Protein AF-A0A438MZC0-F1 (afdb_monomer)

Organism: Exophiala mesophila (NCBI:txid212818)

pLDDT: mean 73.94, std 21.03, range [29.34, 96.81]

Radius of gyration: 31.06 Å; Cα contacts (8 Å, |Δi|>4): 495; chains: 1; bounding box: 77×83×99 Å

Nearest PDB structures (foldseek):
  6w8u-assembly1_A  TM=5.547E-01  e=3.352E-02  Pyrobaculum arsenaticum
  6p1g-assembly2_B  TM=3.303E-01  e=1.009E-01  Methylosinus trichosporium OB3b

Foldseek 3Di:
DDDDDDDPDPPPPPPPPQWAKDWPPPPFWFDADSVQLLVLAFQNPGQGGQAAADEQPFHKTKMFGAAFWWKWKFKDWDPDARPDSPPVPPQDRDPVSTDDTFDGRHGAHHGTMAMETTHDDDDDQQTKMKMWMAIPSSGIIIGIHGYHHDHQVQVPDPPDNDGPCCVRPVPHDYDPHLVLPWPWADDAQAIDTGGDDDPVRRVVSNVVSVVVVPPDDPPPPPPPPPPPPPQADWDWDEDQQDIDIDHDDDPVRVVVSNVVNNVVNVPPPDDDDDDDDDDPDPDDDPPPPDPPDDDDPDPDDDDDDDDDDDDPDDDDDD

Secondary structure (DSSP, 8-state):
---------------------EEEESS-B----HHHHHTT-GGGGPPPPPPEEEESSS-EEEEEE-TT-EEEEEEEEES--TT--TT-TTT--SGGG--EEEEEEEEPSSSEEEEEE-------TT-EEEEEEEETTS-EEEEEEEEE-S--TT-BPTTSSSBHHHHHHTTSEE--------EEEEETTEEEEES---HHHHHHHHHHHHHGGGSS--------------TT--EEEEETTEEEEESS--HHHHHHHHHHHHHHHHS----------------------------------------------S----

Structure (mmCIF, N/CA/C/O backbone):
data_AF-A0A438MZC0-F1
#
_entry.id   AF-A0A438MZC0-F1
#
loop_
_atom_site.group_PDB
_atom_site.id
_atom_site.type_symbol
_atom_site.label_atom_id
_atom_site.label_alt_id
_atom_site.label_comp_id
_atom_site.label_asym_id
_atom_site.label_entity_id
_atom_site.label_seq_id
_atom_site.pdbx_PDB_ins_code
_atom_site.Cartn_x
_atom_site.Cartn_y
_atom_site.Cartn_z
_atom_site.occupancy
_atom_site.B_iso_or_equiv
_atom_site.auth_seq_id
_atom_site.auth_comp_id
_atom_site.auth_asym_id
_atom_site.auth_atom_id
_atom_site.pdbx_PDB_model_num
ATOM 1 N N . MET A 1 1 ? -25.050 51.692 -40.152 1.00 43.25 1 MET A N 1
ATOM 2 C CA . MET A 1 1 ? -25.294 50.929 -38.913 1.00 43.25 1 MET A CA 1
ATOM 3 C C . MET A 1 1 ? -25.299 49.454 -39.278 1.00 43.25 1 MET A C 1
ATOM 5 O O . MET A 1 1 ? -26.324 48.947 -39.702 1.00 43.25 1 MET A O 1
ATOM 9 N N . LEU A 1 2 ? -24.139 48.804 -39.222 1.00 39.59 2 LEU A N 1
ATOM 10 C CA . LEU A 1 2 ? -24.032 47.346 -39.236 1.00 39.59 2 LEU A CA 1
ATOM 11 C C . LEU A 1 2 ? -23.242 46.985 -37.980 1.00 39.59 2 LEU A C 1
ATOM 13 O O . LEU A 1 2 ? -22.057 47.298 -37.898 1.00 39.59 2 LEU A O 1
ATOM 17 N N . SER A 1 3 ? -23.921 46.401 -36.998 1.00 48.59 3 SER A N 1
ATOM 18 C CA . SER A 1 3 ? -23.276 45.759 -35.856 1.00 48.59 3 SER A CA 1
ATOM 19 C C . SER A 1 3 ? -23.030 44.304 -36.231 1.00 48.59 3 SER A C 1
ATOM 21 O O . SER A 1 3 ? -23.970 43.514 -36.274 1.00 48.59 3 SER A O 1
ATOM 23 N N . SER A 1 4 ? -21.778 43.962 -36.529 1.00 53.41 4 SER A N 1
ATOM 24 C CA . SER A 1 4 ? -21.330 42.570 -36.578 1.00 53.41 4 SER A CA 1
ATOM 25 C C . SER A 1 4 ? -21.174 42.061 -35.147 1.00 53.41 4 SER A C 1
ATOM 27 O O . SER A 1 4 ? -20.278 42.504 -34.432 1.00 53.41 4 SER A O 1
ATOM 29 N N . LEU A 1 5 ? -22.041 41.136 -34.730 1.00 57.47 5 LEU A N 1
ATOM 30 C CA . LEU A 1 5 ? -21.779 40.275 -33.579 1.00 57.47 5 LEU A CA 1
ATOM 31 C C . LEU A 1 5 ? -20.763 39.209 -34.014 1.00 57.47 5 LEU A C 1
ATOM 33 O O . LEU A 1 5 ? -21.087 38.339 -34.818 1.00 57.47 5 LEU A O 1
ATOM 37 N N . LEU A 1 6 ? -19.537 39.287 -33.491 1.00 55.25 6 LEU A N 1
ATOM 38 C CA . LEU A 1 6 ? -18.609 38.159 -33.486 1.00 55.25 6 LEU A CA 1
ATOM 39 C C . LEU A 1 6 ? -19.012 37.222 -32.343 1.00 55.25 6 LEU A C 1
ATOM 41 O O . LEU A 1 6 ? -18.791 37.529 -31.173 1.00 55.25 6 LEU A O 1
ATOM 45 N N . THR A 1 7 ? -19.598 36.078 -32.679 1.00 60.12 7 THR A N 1
ATOM 46 C CA . THR A 1 7 ? -19.756 34.959 -31.750 1.00 60.12 7 THR A CA 1
ATOM 47 C C . THR A 1 7 ? -18.425 34.215 -31.702 1.00 60.12 7 THR A C 1
ATOM 49 O O . THR A 1 7 ? -18.086 33.473 -32.621 1.00 60.12 7 THR A O 1
ATOM 52 N N . VAL A 1 8 ? -17.634 34.458 -30.658 1.00 53.91 8 VAL A N 1
ATOM 53 C CA . VAL A 1 8 ? -16.435 33.667 -30.367 1.00 53.91 8 VAL A CA 1
ATOM 54 C C . VAL A 1 8 ? -16.918 32.323 -29.827 1.00 53.91 8 VAL A C 1
ATOM 56 O O . VAL A 1 8 ? -17.373 32.233 -28.690 1.00 53.91 8 VAL A O 1
ATOM 59 N N . GLY A 1 9 ? -16.896 31.295 -30.673 1.00 56.81 9 GLY A N 1
ATOM 60 C CA . GLY A 1 9 ? -17.149 29.922 -30.254 1.00 56.81 9 GLY A CA 1
ATOM 61 C C . GLY A 1 9 ? -15.991 29.441 -29.390 1.00 56.81 9 GLY A C 1
ATOM 62 O O . GLY A 1 9 ? -14.935 29.102 -29.920 1.00 56.81 9 GLY A O 1
ATOM 63 N N . LEU A 1 10 ? -16.180 29.429 -28.069 1.00 53.66 10 LEU A N 1
ATOM 64 C CA . LEU A 1 10 ? -15.342 28.640 -27.173 1.00 53.66 10 LEU A CA 1
ATOM 65 C C . LEU A 1 10 ? -15.545 27.171 -27.558 1.00 53.66 10 LEU A C 1
ATOM 67 O O . LEU A 1 10 ? -16.566 26.572 -27.228 1.00 53.66 10 LEU A O 1
ATOM 71 N N . CYS A 1 11 ? -14.586 26.600 -28.282 1.00 53.06 11 CYS A N 1
ATOM 72 C CA . CYS A 1 11 ? -14.429 25.156 -28.306 1.00 53.06 11 CYS A CA 1
ATOM 73 C C . CYS A 1 11 ? -13.967 24.777 -26.899 1.00 53.06 11 CYS A C 1
ATOM 75 O O . CYS A 1 11 ? -12.811 24.998 -26.545 1.00 53.06 11 CYS A O 1
ATOM 77 N N . ALA A 1 12 ? -14.898 24.312 -26.069 1.00 50.44 12 ALA A N 1
ATOM 78 C CA . ALA A 1 12 ? -14.558 23.616 -24.844 1.00 50.44 12 ALA A CA 1
ATOM 79 C C . ALA A 1 12 ? -13.885 22.312 -25.275 1.00 50.44 12 ALA A C 1
ATOM 81 O O . ALA A 1 12 ? -14.557 21.332 -25.585 1.00 50.44 12 ALA A O 1
ATOM 82 N N . SER A 1 13 ? -12.559 22.338 -25.392 1.00 44.25 13 SER A N 1
ATOM 83 C CA . SER A 1 13 ? -11.768 21.120 -25.401 1.00 44.25 13 SER A CA 1
ATOM 84 C C . SER A 1 13 ? -12.028 20.460 -24.056 1.00 44.25 13 SER A C 1
ATOM 86 O O . SER A 1 13 ? -11.500 20.896 -23.036 1.00 44.25 13 SER A O 1
ATOM 88 N N . SER A 1 14 ? -12.924 19.479 -24.037 1.00 47.72 14 SER A N 1
ATOM 89 C CA . SER A 1 14 ? -12.998 18.515 -22.954 1.00 47.72 14 SER A CA 1
ATOM 90 C C . SER A 1 14 ? -11.648 17.816 -22.944 1.00 47.72 14 SER A C 1
ATOM 92 O O . SER A 1 14 ? -11.393 16.947 -23.776 1.00 47.72 14 SER A O 1
ATOM 94 N N . VAL A 1 15 ? -10.753 18.289 -22.078 1.00 46.75 15 VAL A N 1
ATOM 95 C CA . VAL A 1 15 ? -9.590 17.517 -21.664 1.00 46.75 15 VAL A CA 1
ATOM 96 C C . VAL A 1 15 ? -10.203 16.281 -21.029 1.00 46.75 15 VAL A C 1
ATOM 98 O O . VAL A 1 15 ? -10.849 16.380 -19.987 1.00 46.75 15 VAL A O 1
ATOM 101 N N . VAL A 1 16 ? -10.154 15.165 -21.750 1.00 55.62 16 VAL A N 1
ATOM 102 C CA . VAL A 1 16 ? -10.492 13.872 -21.174 1.00 55.62 16 VAL A CA 1
ATOM 103 C C . VAL A 1 16 ? -9.384 13.657 -20.157 1.00 55.62 16 VAL A C 1
ATOM 105 O O . VAL A 1 16 ? -8.226 13.523 -20.537 1.00 55.62 16 VAL A O 1
ATOM 108 N N . ALA A 1 17 ? -9.710 13.817 -18.876 1.00 58.75 17 ALA A N 1
ATOM 109 C CA . ALA A 1 17 ? -8.823 13.349 -17.830 1.00 58.75 17 ALA A CA 1
ATOM 110 C C . ALA A 1 17 ? -8.749 11.837 -18.036 1.00 58.75 17 ALA A C 1
ATOM 112 O O . ALA A 1 17 ? -9.779 11.165 -18.013 1.00 58.75 17 ALA A O 1
ATOM 113 N N . HIS A 1 18 ? -7.573 11.361 -18.416 1.00 65.38 18 HIS A N 1
ATOM 114 C CA . HIS A 1 18 ? -7.318 9.945 -18.567 1.00 65.38 18 HIS A CA 1
ATOM 115 C C . HIS A 1 18 ? -7.223 9.340 -17.171 1.00 65.38 18 HIS A C 1
ATOM 117 O O . HIS A 1 18 ? -6.514 9.876 -16.318 1.00 65.38 18 HIS A O 1
ATOM 123 N N . ASN A 1 19 ? -7.978 8.267 -16.944 1.00 79.50 19 ASN A N 1
ATOM 124 C CA . ASN A 1 19 ? -7.940 7.536 -15.690 1.00 79.50 19 ASN A CA 1
ATOM 125 C C . ASN A 1 19 ? -6.587 6.834 -15.589 1.00 79.50 19 ASN A C 1
ATOM 127 O O . ASN A 1 19 ? -6.329 5.902 -16.348 1.00 79.50 19 ASN A O 1
ATOM 131 N N . LEU A 1 20 ? -5.729 7.294 -14.684 1.00 88.88 20 LEU A N 1
ATOM 132 C CA . LEU A 1 20 ? -4.409 6.720 -14.447 1.00 88.88 20 LEU A CA 1
ATOM 133 C C . LEU A 1 20 ? -4.297 6.329 -12.978 1.00 88.88 20 LEU A C 1
ATOM 135 O O . LEU A 1 20 ? -4.735 7.076 -12.101 1.00 88.88 20 LEU A O 1
ATOM 139 N N . ILE A 1 21 ? -3.679 5.179 -12.719 1.00 92.56 21 ILE A N 1
ATOM 140 C CA . ILE A 1 21 ? -3.287 4.759 -11.372 1.00 92.56 21 ILE A CA 1
ATOM 141 C C . ILE A 1 21 ? -1.778 4.950 -11.228 1.00 92.56 21 ILE A C 1
ATOM 143 O O . ILE A 1 21 ? -0.992 4.420 -12.013 1.00 92.56 21 ILE A O 1
ATOM 147 N N . GLN A 1 22 ? -1.365 5.737 -10.236 1.00 93.50 22 GLN A N 1
ATOM 148 C CA . GLN A 1 22 ? 0.049 6.026 -9.970 1.00 93.50 22 GLN A CA 1
ATOM 149 C C . GLN A 1 22 ? 0.406 5.723 -8.519 1.00 93.50 22 GLN A C 1
ATOM 151 O O . GLN A 1 22 ? -0.406 5.930 -7.617 1.00 93.50 22 GLN A O 1
ATOM 156 N N . ILE A 1 23 ? 1.635 5.258 -8.294 1.00 94.56 23 ILE A N 1
ATOM 157 C CA . ILE A 1 23 ? 2.179 4.954 -6.970 1.00 94.56 23 ILE A CA 1
ATOM 158 C C . ILE A 1 23 ? 3.101 6.108 -6.576 1.00 94.56 23 ILE A C 1
ATOM 160 O O . ILE A 1 23 ? 4.262 6.168 -6.967 1.00 94.56 23 ILE A O 1
ATOM 164 N N . ASN A 1 24 ? 2.595 7.030 -5.762 1.00 93.56 24 ASN A N 1
ATOM 165 C CA . ASN A 1 24 ? 3.388 8.162 -5.281 1.00 93.56 24 ASN A CA 1
ATOM 166 C C . ASN A 1 24 ? 4.435 7.724 -4.242 1.00 93.56 24 ASN A C 1
ATOM 168 O O . ASN A 1 24 ? 5.521 8.298 -4.163 1.00 93.56 24 ASN A O 1
ATOM 172 N N . TYR A 1 25 ? 4.090 6.734 -3.413 1.00 93.25 25 TYR A N 1
ATOM 173 C CA . TYR A 1 25 ? 4.981 6.120 -2.430 1.00 93.25 25 TYR A CA 1
ATOM 174 C C . TYR A 1 25 ? 4.557 4.662 -2.195 1.00 93.25 25 TYR A C 1
ATOM 176 O O . TYR A 1 25 ? 3.354 4.422 -2.052 1.00 93.25 25 TYR A O 1
ATOM 184 N N . PRO A 1 26 ? 5.492 3.696 -2.122 1.00 92.81 26 PRO A N 1
ATOM 185 C CA . PRO A 1 26 ? 6.955 3.838 -2.117 1.00 92.81 26 PRO A CA 1
ATOM 186 C C . PRO A 1 26 ? 7.548 4.295 -3.462 1.00 92.81 26 PRO A C 1
ATOM 188 O O . PRO A 1 26 ? 6.964 4.089 -4.518 1.00 92.81 26 PRO A O 1
ATOM 191 N N . LEU A 1 27 ? 8.736 4.916 -3.430 1.00 84.31 27 LEU A N 1
ATOM 192 C CA . LEU A 1 27 ? 9.335 5.656 -4.562 1.00 84.31 27 LEU A CA 1
ATOM 193 C C . LEU A 1 27 ? 9.853 4.802 -5.742 1.00 84.31 27 LEU A C 1
ATOM 195 O O . LEU A 1 27 ? 10.596 5.300 -6.585 1.00 84.31 27 LEU A O 1
ATOM 199 N N . GLY A 1 28 ? 9.512 3.517 -5.797 1.00 74.44 28 GLY A N 1
ATOM 200 C CA . GLY A 1 28 ? 10.056 2.540 -6.744 1.00 74.44 28 GLY A CA 1
ATOM 201 C C . GLY A 1 28 ? 9.210 2.285 -7.982 1.00 74.44 28 GLY A C 1
ATOM 202 O O . GLY A 1 28 ? 9.375 1.218 -8.572 1.00 74.44 28 GLY A O 1
ATOM 203 N N . GLN A 1 29 ? 8.290 3.192 -8.324 1.00 85.31 29 GLN A N 1
ATOM 204 C CA . GLN A 1 29 ? 7.352 2.998 -9.428 1.00 85.31 29 GLN A CA 1
ATOM 205 C C . GLN A 1 29 ? 8.093 2.715 -10.743 1.00 85.31 29 GLN A C 1
ATOM 207 O O . GLN A 1 29 ? 9.123 3.327 -11.038 1.00 85.31 29 GLN A O 1
ATOM 212 N N . TRP A 1 30 ? 7.576 1.756 -11.502 1.00 86.94 30 TRP A N 1
ATOM 213 C CA . TRP A 1 30 ? 8.047 1.454 -12.846 1.00 86.94 30 TRP A CA 1
ATOM 214 C C . TRP A 1 30 ? 7.580 2.542 -13.825 1.00 86.94 30 TRP A C 1
ATOM 216 O O . TRP A 1 30 ? 6.566 3.202 -13.594 1.00 86.94 30 TRP A O 1
ATOM 226 N N . ASP A 1 31 ? 8.345 2.766 -14.890 1.00 87.00 31 ASP A N 1
ATOM 227 C CA . ASP A 1 31 ? 8.050 3.813 -15.874 1.00 87.00 31 ASP A CA 1
ATOM 228 C C . ASP A 1 31 ? 6.951 3.325 -16.830 1.00 87.00 31 ASP A C 1
ATOM 230 O O . ASP A 1 31 ? 7.224 2.565 -17.756 1.00 87.00 31 ASP A O 1
ATOM 234 N N . THR A 1 32 ? 5.700 3.681 -16.533 1.00 83.69 32 THR A N 1
ATOM 235 C CA . THR A 1 32 ? 4.503 3.242 -17.267 1.00 83.69 32 THR A CA 1
ATOM 236 C C . THR A 1 32 ? 4.200 4.156 -18.444 1.00 83.69 32 THR A C 1
ATOM 238 O O . THR A 1 32 ? 4.167 5.377 -18.270 1.00 83.69 32 THR A O 1
ATOM 241 N N . ASP A 1 33 ? 3.873 3.577 -19.598 1.00 86.69 33 ASP A N 1
ATOM 242 C CA . ASP A 1 33 ? 3.242 4.318 -20.689 1.00 86.69 33 ASP A CA 1
ATOM 243 C C . ASP A 1 33 ? 1.728 4.433 -20.431 1.00 86.69 33 ASP A C 1
ATOM 245 O O . ASP A 1 33 ? 1.078 3.484 -19.980 1.00 86.69 33 ASP A O 1
ATOM 249 N N . GLU A 1 34 ? 1.158 5.621 -20.658 1.00 87.00 34 GLU A N 1
ATOM 250 C CA . GLU A 1 34 ? -0.274 5.861 -20.430 1.00 87.00 34 GLU A CA 1
ATOM 251 C C . GLU A 1 34 ? -1.144 4.978 -21.338 1.00 87.00 34 GLU A C 1
ATOM 253 O O . GLU A 1 34 ? -2.184 4.487 -20.893 1.00 87.00 34 GLU A O 1
ATOM 258 N N . ASP A 1 35 ? -0.724 4.752 -22.588 1.00 89.75 35 ASP A N 1
ATOM 259 C CA . ASP A 1 35 ? -1.478 3.940 -23.543 1.00 89.75 35 ASP A CA 1
ATOM 260 C C . ASP A 1 35 ? -1.470 2.461 -23.108 1.00 89.75 35 ASP A C 1
ATOM 262 O O . ASP A 1 35 ? -2.525 1.823 -23.088 1.00 89.75 35 ASP A O 1
ATOM 266 N N . ASP A 1 36 ? -0.326 1.943 -22.651 1.00 90.44 36 ASP A N 1
ATOM 267 C CA . ASP A 1 36 ? -0.196 0.551 -22.192 1.00 90.44 36 ASP A CA 1
ATOM 268 C C . ASP A 1 36 ? -0.993 0.299 -20.897 1.00 90.44 36 ASP A C 1
ATOM 270 O O . ASP A 1 36 ? -1.648 -0.737 -20.732 1.00 90.44 36 ASP A O 1
ATOM 274 N N . GLN A 1 37 ? -1.025 1.274 -19.978 1.00 89.88 37 GLN A N 1
ATOM 275 C CA . GLN A 1 37 ? -1.876 1.188 -18.788 1.00 89.88 37 GLN A CA 1
ATOM 276 C C . GLN A 1 37 ? -3.368 1.155 -19.157 1.00 89.88 37 GLN A C 1
ATOM 278 O O . GLN A 1 37 ? -4.131 0.398 -18.552 1.00 89.88 37 GLN A O 1
ATOM 283 N N . HIS A 1 38 ? -3.791 1.924 -20.163 1.00 88.12 38 HIS A N 1
ATOM 284 C CA . HIS A 1 38 ? -5.170 1.913 -20.659 1.00 88.12 38 HIS A CA 1
ATOM 285 C C . HIS A 1 38 ? -5.558 0.630 -21.390 1.00 88.12 38 HIS A C 1
ATOM 287 O O . HIS A 1 38 ? -6.717 0.207 -21.303 1.00 88.12 38 HIS A O 1
ATOM 293 N N . ASP A 1 39 ? -4.607 0.001 -22.072 1.00 92.00 39 ASP A N 1
ATOM 294 C CA . ASP A 1 39 ? -4.800 -1.295 -22.719 1.00 92.00 39 ASP A CA 1
ATOM 295 C C . ASP A 1 39 ? -4.831 -2.458 -21.705 1.00 92.00 39 ASP A C 1
ATOM 297 O O . ASP A 1 39 ? -5.149 -3.599 -22.061 1.00 92.00 39 ASP A O 1
ATOM 301 N N . GLY A 1 40 ? -4.614 -2.157 -20.418 1.00 91.56 40 GLY A N 1
ATOM 302 C CA . GLY A 1 40 ? -4.691 -3.104 -19.312 1.00 91.56 40 GLY A CA 1
ATOM 303 C C . GLY A 1 40 ? -3.477 -4.022 -19.247 1.00 91.56 40 GLY A C 1
ATOM 304 O O . GLY A 1 40 ? -3.588 -5.164 -18.792 1.00 91.56 40 GLY A O 1
ATOM 305 N N . GLU A 1 41 ? -2.330 -3.551 -19.737 1.00 94.00 41 GLU A N 1
ATOM 306 C CA . GLU A 1 41 ? -1.090 -4.300 -19.645 1.00 94.00 41 GLU A CA 1
ATOM 307 C C . GLU A 1 41 ? -0.647 -4.453 -18.185 1.00 94.00 41 GLU A C 1
ATOM 309 O O . GLU A 1 41 ? -0.910 -3.613 -17.315 1.00 94.00 41 GLU A O 1
ATOM 314 N N . PHE A 1 42 ? 0.028 -5.568 -17.904 1.00 93.50 42 PHE A N 1
ATOM 315 C CA . PHE A 1 42 ? 0.570 -5.849 -16.582 1.00 93.50 42 PHE A CA 1
ATOM 316 C C . PHE A 1 42 ? 1.592 -4.774 -16.204 1.00 93.50 42 PHE A C 1
ATOM 318 O O . PHE A 1 42 ? 2.486 -4.466 -16.989 1.00 93.50 42 PHE A O 1
ATOM 325 N N . CYS A 1 43 ? 1.431 -4.183 -15.018 1.00 93.88 43 CYS A N 1
ATOM 326 C CA . CYS A 1 43 ? 2.229 -3.048 -14.562 1.00 93.88 43 CYS A CA 1
ATOM 327 C C . CYS A 1 43 ? 2.219 -1.853 -15.532 1.00 93.88 43 CYS A C 1
ATOM 329 O O . CYS A 1 43 ? 3.186 -1.099 -15.550 1.00 93.88 43 CYS A O 1
ATOM 331 N N . GLY A 1 44 ? 1.171 -1.690 -16.347 1.00 91.69 44 GLY A N 1
ATOM 332 C CA . GLY A 1 44 ? 1.090 -0.634 -17.359 1.00 91.69 44 GLY A CA 1
ATOM 333 C C . GLY A 1 44 ? 2.191 -0.712 -18.420 1.00 91.69 44 GLY A C 1
ATOM 334 O O . GLY A 1 44 ? 2.717 0.326 -18.809 1.00 91.69 44 GLY A O 1
ATOM 335 N N . GLY A 1 45 ? 2.598 -1.931 -18.798 1.00 88.00 45 GLY A N 1
ATOM 336 C CA . GLY A 1 45 ? 3.620 -2.181 -19.826 1.00 88.00 45 GLY A CA 1
ATOM 337 C C . GLY A 1 45 ? 5.053 -1.861 -19.388 1.00 88.00 45 GLY A C 1
ATOM 338 O O . GLY A 1 45 ? 5.986 -1.972 -20.181 1.00 88.00 45 GLY A O 1
ATOM 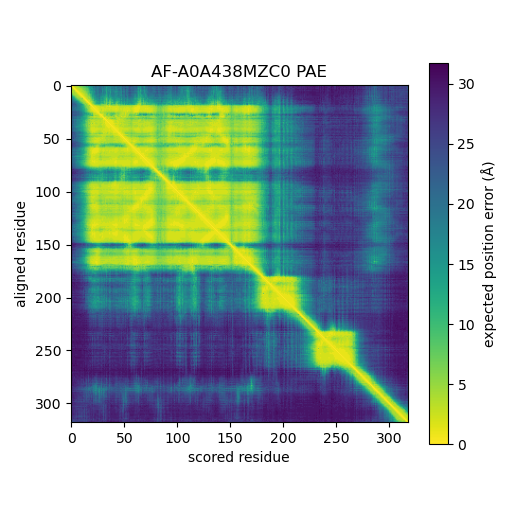339 N N . ALA A 1 46 ? 5.247 -1.456 -18.131 1.00 86.00 46 ALA A N 1
ATOM 340 C CA . ALA A 1 46 ? 6.527 -0.964 -17.651 1.00 86.00 46 ALA A CA 1
ATOM 341 C C . ALA A 1 46 ? 7.532 -2.084 -17.352 1.00 86.00 46 ALA A C 1
ATOM 343 O O . ALA A 1 46 ? 7.176 -3.138 -16.824 1.00 86.00 46 ALA A O 1
ATOM 344 N N . ASP A 1 47 ? 8.813 -1.793 -17.586 1.00 85.00 47 ASP A N 1
ATOM 345 C CA . ASP A 1 47 ? 9.917 -2.655 -17.168 1.00 85.00 47 ASP A CA 1
ATOM 346 C C . ASP A 1 47 ? 10.271 -2.434 -15.680 1.00 85.00 47 ASP A C 1
ATOM 348 O O . ASP A 1 47 ? 10.180 -1.303 -15.173 1.00 85.00 47 ASP A O 1
ATOM 352 N N . PRO A 1 48 ? 10.755 -3.471 -14.967 1.00 83.31 48 PRO A N 1
ATOM 353 C CA . PRO A 1 48 ? 11.160 -3.350 -13.576 1.00 83.31 48 PRO A CA 1
ATOM 354 C C . PRO A 1 48 ? 12.215 -2.268 -13.325 1.00 83.31 48 PRO A C 1
ATOM 356 O O . PRO A 1 48 ? 13.347 -2.314 -13.809 1.00 83.31 48 PRO A O 1
ATOM 359 N N . GLY A 1 49 ? 11.863 -1.300 -12.479 1.00 79.44 49 GLY A N 1
ATOM 360 C CA . GLY A 1 49 ? 12.772 -0.247 -12.037 1.00 79.44 49 GLY A CA 1
ATOM 361 C C . GLY A 1 49 ? 13.764 -0.690 -10.952 1.00 79.44 49 GLY A C 1
ATOM 362 O O . GLY A 1 49 ? 13.645 -1.749 -10.328 1.00 79.44 49 GLY A O 1
ATOM 363 N N . ASN A 1 50 ? 14.735 0.184 -10.661 1.00 85.19 50 ASN A N 1
ATOM 364 C CA . ASN A 1 50 ? 15.643 0.013 -9.523 1.00 85.19 50 ASN A CA 1
ATOM 365 C C . ASN A 1 50 ? 14.866 0.019 -8.201 1.00 85.19 50 ASN A C 1
ATOM 367 O O . ASN A 1 50 ? 14.052 0.914 -7.966 1.00 85.19 50 ASN A O 1
ATOM 371 N N . ALA A 1 51 ? 15.206 -0.904 -7.300 1.00 88.25 51 ALA A N 1
ATOM 372 C CA . ALA A 1 51 ? 14.613 -0.945 -5.972 1.00 88.25 51 ALA A CA 1
ATOM 373 C C . ALA A 1 51 ? 14.836 0.365 -5.203 1.00 88.25 51 ALA A C 1
ATOM 375 O O . ALA A 1 51 ? 15.951 0.899 -5.156 1.00 88.25 51 ALA A O 1
ATOM 376 N N . ARG A 1 52 ? 13.774 0.872 -4.571 1.00 90.38 52 ARG A N 1
ATOM 377 C CA . ARG A 1 52 ? 13.831 2.067 -3.720 1.00 90.38 52 ARG A CA 1
ATOM 378 C C . ARG A 1 52 ? 13.483 1.752 -2.270 1.00 90.38 52 ARG A C 1
ATOM 380 O O . ARG A 1 52 ? 12.648 0.886 -2.037 1.00 90.38 52 ARG A O 1
ATOM 387 N N . PRO A 1 53 ? 14.083 2.457 -1.299 1.00 89.00 53 PRO A N 1
ATOM 388 C CA . PRO A 1 53 ? 13.765 2.275 0.111 1.00 89.00 53 PRO A CA 1
ATOM 389 C C . PRO A 1 53 ? 12.266 2.352 0.428 1.00 89.00 53 PRO A C 1
ATOM 391 O O . PRO A 1 53 ? 11.611 3.329 0.060 1.00 89.00 53 PRO A O 1
ATOM 394 N N . TRP A 1 54 ? 11.763 1.366 1.171 1.00 91.62 54 TRP A N 1
ATOM 395 C CA . TRP A 1 54 ? 10.472 1.403 1.858 1.00 91.62 54 TRP A CA 1
ATOM 396 C C . TRP A 1 54 ? 10.709 1.167 3.349 1.00 91.62 54 TRP A C 1
ATOM 398 O O . TRP A 1 54 ? 11.314 0.165 3.736 1.00 91.62 54 TRP A O 1
ATOM 408 N N . LEU A 1 55 ? 10.312 2.143 4.161 1.00 88.38 55 LEU A N 1
ATOM 409 C CA . LEU A 1 55 ? 10.623 2.202 5.587 1.00 88.38 55 LEU A CA 1
ATOM 410 C C . LEU A 1 55 ? 9.643 1.321 6.369 1.00 88.38 55 LEU A C 1
ATOM 412 O O . LEU A 1 55 ? 8.436 1.430 6.173 1.00 88.38 55 LEU A O 1
ATOM 416 N N . GLY A 1 56 ? 10.169 0.442 7.221 1.00 82.12 56 GLY A N 1
ATOM 417 C CA . GLY A 1 56 ? 9.414 -0.659 7.818 1.00 82.12 56 GLY A CA 1
ATOM 418 C C . GLY A 1 56 ? 8.515 -0.315 9.004 1.00 82.12 56 GLY A C 1
ATOM 419 O O . GLY A 1 56 ? 7.536 -1.022 9.206 1.00 82.12 56 GLY A O 1
ATOM 420 N N . ASP A 1 57 ? 8.814 0.743 9.763 1.00 79.81 57 ASP A N 1
ATOM 421 C CA . ASP A 1 57 ? 8.036 1.085 10.971 1.00 79.81 57 ASP A CA 1
ATOM 422 C C . ASP A 1 57 ? 6.858 2.036 10.696 1.00 79.81 57 ASP A C 1
ATOM 424 O O . ASP A 1 57 ? 6.015 2.237 11.564 1.00 79.81 57 ASP A O 1
ATOM 428 N N . ASP A 1 58 ? 6.800 2.636 9.503 1.00 78.69 58 ASP A N 1
ATOM 429 C CA . ASP A 1 58 ? 5.719 3.535 9.078 1.00 78.69 58 ASP A CA 1
ATOM 430 C C . ASP A 1 58 ? 5.273 3.171 7.658 1.00 78.69 58 ASP A C 1
ATOM 432 O O . ASP A 1 58 ? 5.463 3.915 6.691 1.00 78.69 58 ASP A O 1
ATOM 436 N N . THR A 1 59 ? 4.767 1.949 7.510 1.00 87.19 59 THR A N 1
ATOM 437 C CA . THR A 1 59 ? 4.414 1.391 6.209 1.00 87.19 59 THR A CA 1
ATOM 438 C C . THR A 1 59 ? 3.075 1.939 5.737 1.00 87.19 59 THR A C 1
ATOM 440 O O . THR A 1 59 ? 2.007 1.540 6.190 1.00 87.19 59 THR A O 1
ATOM 443 N N . PHE A 1 60 ? 3.138 2.845 4.768 1.00 92.94 60 PHE A N 1
ATOM 444 C CA . PHE A 1 60 ? 1.978 3.311 4.020 1.00 92.94 60 PHE A CA 1
ATOM 445 C C . PHE A 1 60 ? 2.220 3.210 2.522 1.00 92.94 60 PHE A C 1
ATOM 447 O O . PHE A 1 60 ? 3.358 3.105 2.049 1.00 92.94 60 PHE A O 1
ATOM 454 N N . ILE A 1 61 ? 1.121 3.279 1.785 1.00 94.88 61 ILE A N 1
ATOM 455 C CA . ILE A 1 61 ? 1.085 3.383 0.336 1.00 94.88 61 ILE A CA 1
ATOM 456 C C . ILE A 1 61 ? 0.335 4.669 0.001 1.00 94.88 61 ILE A C 1
ATOM 458 O O . ILE A 1 61 ? -0.754 4.919 0.516 1.00 94.88 61 ILE A O 1
ATOM 462 N N . SER A 1 62 ? 0.928 5.499 -0.853 1.00 94.94 62 SER A N 1
ATOM 463 C CA . SER A 1 62 ? 0.266 6.675 -1.413 1.00 94.94 62 SER A CA 1
ATOM 464 C C . SER A 1 62 ? 0.034 6.443 -2.896 1.00 94.94 62 SER A C 1
ATOM 466 O O . SER A 1 62 ? 0.981 6.195 -3.642 1.00 94.94 62 SER A O 1
ATOM 468 N N . LEU A 1 63 ? -1.223 6.527 -3.312 1.00 94.62 63 LEU A N 1
ATOM 469 C CA . LEU A 1 63 ? -1.685 6.297 -4.674 1.00 94.62 63 LEU A CA 1
ATOM 470 C C . LEU A 1 63 ? -2.358 7.551 -5.220 1.00 94.62 63 LEU A C 1
ATOM 472 O O . LEU A 1 63 ? -2.883 8.348 -4.448 1.00 94.62 63 LEU A O 1
ATOM 476 N N . THR A 1 64 ? -2.395 7.696 -6.538 1.00 92.81 64 THR A N 1
ATOM 477 C CA . THR A 1 64 ? -3.269 8.653 -7.228 1.00 92.81 64 THR A CA 1
ATOM 478 C C . THR A 1 64 ? -4.205 7.886 -8.144 1.00 92.81 64 THR A C 1
ATOM 480 O O . THR A 1 64 ? -3.730 7.041 -8.897 1.00 92.81 64 THR A O 1
ATOM 483 N N . GLY A 1 65 ? -5.502 8.185 -8.101 1.00 91.69 65 GLY A N 1
ATOM 484 C CA . GLY A 1 65 ? -6.495 7.585 -8.995 1.00 91.69 65 GLY A CA 1
ATOM 485 C C . GLY A 1 65 ? -7.801 8.376 -9.041 1.00 91.69 65 GLY A C 1
ATOM 486 O O . GLY A 1 65 ? -7.876 9.500 -8.530 1.00 91.69 65 GLY A O 1
ATOM 487 N N . ASP A 1 66 ? -8.835 7.781 -9.638 1.00 92.12 66 ASP A N 1
ATOM 488 C CA . ASP A 1 66 ? -10.145 8.408 -9.800 1.00 92.12 66 ASP A CA 1
ATOM 489 C C . ASP A 1 66 ? -11.188 7.981 -8.766 1.00 92.12 66 ASP A C 1
ATOM 491 O O . ASP A 1 66 ? -11.201 6.858 -8.266 1.00 92.12 66 ASP A O 1
ATOM 495 N N . ALA A 1 67 ? -12.109 8.900 -8.463 1.00 91.62 67 ALA A N 1
ATOM 496 C CA . ALA A 1 67 ? -13.221 8.645 -7.556 1.00 91.62 67 ALA A CA 1
ATOM 497 C C . ALA A 1 67 ? -14.063 7.444 -8.017 1.00 91.62 67 ALA A C 1
ATOM 499 O O . ALA A 1 67 ? -14.561 7.410 -9.144 1.00 91.62 67 ALA A O 1
ATOM 500 N N . GLY A 1 68 ? -14.317 6.518 -7.096 1.00 91.19 68 GLY A N 1
ATOM 501 C CA . GLY A 1 68 ? -15.123 5.321 -7.321 1.00 91.19 68 GLY A CA 1
ATOM 502 C C . GLY A 1 68 ? -14.343 4.115 -7.841 1.00 91.19 68 GLY A C 1
ATOM 503 O O . GLY A 1 68 ? -14.916 3.024 -7.866 1.00 91.19 68 GLY A O 1
ATOM 504 N N . ASP A 1 69 ? -13.066 4.270 -8.200 1.00 92.81 69 ASP A N 1
ATOM 505 C CA . ASP A 1 69 ? -12.212 3.126 -8.506 1.00 92.81 69 ASP A CA 1
ATOM 506 C C . ASP A 1 69 ? -11.940 2.329 -7.228 1.00 92.81 69 ASP A C 1
ATOM 508 O O . ASP A 1 69 ? -11.693 2.889 -6.156 1.00 92.81 69 ASP A O 1
ATOM 512 N N . SER A 1 70 ? -11.997 1.005 -7.338 1.00 93.44 70 SER A N 1
ATOM 513 C CA . SER A 1 70 ? -11.618 0.093 -6.258 1.00 93.44 70 SER A CA 1
ATOM 514 C C . SER A 1 70 ? -10.226 -0.442 -6.535 1.00 93.44 70 SER A C 1
ATOM 516 O O . SER A 1 70 ? -9.980 -0.953 -7.625 1.00 93.44 70 SER A O 1
ATOM 518 N N . VAL A 1 71 ? -9.341 -0.334 -5.551 1.00 95.25 71 VAL A N 1
ATOM 519 C CA . VAL A 1 71 ? -7.937 -0.715 -5.648 1.00 95.25 71 VAL A CA 1
ATOM 520 C C . VAL A 1 71 ? -7.669 -1.977 -4.847 1.00 95.25 71 VAL A C 1
ATOM 522 O O . VAL A 1 71 ? -8.053 -2.091 -3.682 1.00 95.25 71 VAL A O 1
ATOM 525 N N . THR A 1 72 ? -6.935 -2.889 -5.467 1.00 96.12 72 THR A N 1
ATOM 526 C CA . THR A 1 72 ? -6.310 -4.032 -4.812 1.00 96.12 72 THR A CA 1
ATOM 527 C C . THR A 1 72 ? -4.803 -3.859 -4.879 1.00 96.12 72 THR A C 1
ATOM 529 O O . THR A 1 72 ? -4.255 -3.526 -5.933 1.00 96.12 72 THR A O 1
ATOM 532 N N . VAL A 1 73 ? -4.135 -4.084 -3.750 1.00 96.44 73 VAL A N 1
ATOM 533 C CA . VAL A 1 73 ? -2.680 -4.024 -3.650 1.00 96.44 73 VAL A CA 1
ATOM 534 C C . VAL A 1 73 ? -2.143 -5.382 -3.239 1.00 96.44 73 VAL A C 1
ATOM 536 O O . VAL A 1 73 ? -2.468 -5.902 -2.170 1.00 96.44 73 VAL A O 1
ATOM 539 N N . LEU A 1 74 ? -1.291 -5.931 -4.095 1.00 96.56 74 LEU A N 1
ATOM 540 C CA . LEU A 1 74 ? -0.615 -7.200 -3.901 1.00 96.56 74 LEU A CA 1
ATOM 541 C C . LEU A 1 74 ? 0.879 -6.968 -3.684 1.00 96.5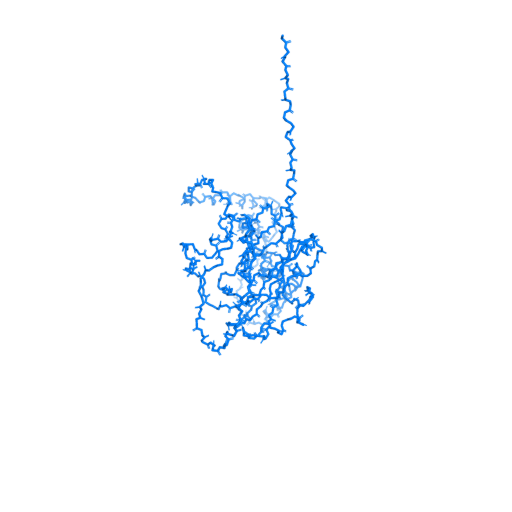6 74 LEU A C 1
ATOM 543 O O . LEU A 1 74 ? 1.468 -6.003 -4.177 1.00 96.56 74 LEU A O 1
ATOM 547 N N . PHE A 1 75 ? 1.499 -7.873 -2.941 1.00 96.06 75 PHE A N 1
ATOM 548 C CA . PHE A 1 75 ? 2.904 -7.819 -2.592 1.00 96.06 75 PHE A CA 1
ATOM 549 C C . PHE A 1 75 ? 3.546 -9.200 -2.693 1.00 96.06 75 PHE A C 1
ATOM 551 O O . PHE A 1 75 ? 2.930 -10.228 -2.409 1.00 96.06 75 PHE A O 1
ATOM 558 N N . THR A 1 76 ? 4.805 -9.218 -3.109 1.00 94.31 76 THR A N 1
ATOM 559 C CA . THR A 1 76 ? 5.649 -10.411 -3.072 1.00 94.31 76 THR A CA 1
ATOM 560 C C . THR A 1 76 ? 7.080 -10.016 -2.775 1.00 94.31 76 THR A C 1
ATOM 562 O O . THR A 1 76 ? 7.500 -8.880 -3.008 1.00 94.31 76 THR A O 1
ATOM 565 N N . THR A 1 77 ? 7.839 -10.954 -2.229 1.00 91.50 77 THR A N 1
ATOM 566 C CA . THR A 1 77 ? 9.255 -10.757 -1.934 1.00 91.50 77 THR A CA 1
ATOM 567 C C . THR A 1 77 ? 10.092 -11.595 -2.867 1.00 91.50 77 THR A C 1
ATOM 569 O O . THR A 1 77 ? 9.672 -12.647 -3.349 1.00 91.50 77 THR A O 1
ATOM 572 N N . SER A 1 78 ? 11.313 -11.139 -3.100 1.00 83.81 78 SER A N 1
ATOM 573 C CA . SER A 1 78 ? 12.284 -11.919 -3.831 1.00 83.81 78 SER A CA 1
ATOM 574 C C . SER A 1 78 ? 13.534 -12.190 -3.012 1.00 83.81 78 SER A C 1
ATOM 576 O O . SER A 1 78 ? 13.964 -11.395 -2.179 1.00 83.81 78 SER A O 1
ATOM 578 N N . SER A 1 79 ? 14.160 -13.326 -3.311 1.00 70.88 79 SER A N 1
ATOM 579 C CA . SER A 1 79 ? 15.512 -13.658 -2.876 1.00 70.88 79 SER A CA 1
ATOM 580 C C . SER A 1 79 ? 16.609 -12.858 -3.594 1.00 70.88 79 SER A C 1
ATOM 582 O O . SER A 1 79 ? 17.789 -13.064 -3.307 1.00 70.88 79 SER A O 1
ATOM 584 N N . PHE A 1 80 ? 16.265 -12.001 -4.562 1.00 68.62 80 PHE A N 1
ATOM 585 C CA . PHE A 1 80 ? 17.242 -11.202 -5.298 1.00 68.62 80 PHE A CA 1
ATOM 586 C C . PHE A 1 80 ? 17.906 -10.145 -4.404 1.00 68.62 80 PHE A C 1
ATOM 588 O O . PHE A 1 80 ? 17.285 -9.514 -3.552 1.00 68.62 80 PHE A O 1
ATOM 595 N N . THR A 1 81 ? 19.202 -9.933 -4.627 1.00 61.72 81 THR A N 1
ATOM 596 C CA . THR A 1 81 ? 19.961 -8.839 -4.009 1.00 61.72 81 THR A CA 1
ATOM 597 C C . THR A 1 81 ? 19.891 -7.593 -4.886 1.00 61.72 81 THR A C 1
ATOM 599 O O . THR A 1 81 ? 19.906 -7.718 -6.108 1.00 61.72 81 THR A O 1
ATOM 602 N N . SER A 1 82 ? 19.937 -6.403 -4.285 1.00 60.19 82 SER A N 1
ATOM 603 C CA . SER A 1 82 ? 19.776 -5.079 -4.921 1.00 60.19 82 SER A CA 1
ATOM 604 C C . SER A 1 82 ? 20.674 -4.740 -6.130 1.00 60.19 82 SER A C 1
ATOM 606 O O . SER A 1 82 ? 20.550 -3.652 -6.677 1.00 60.19 82 SER A O 1
ATOM 608 N N . ASN A 1 83 ? 21.609 -5.609 -6.526 1.00 58.62 83 ASN A N 1
ATOM 609 C CA . ASN A 1 83 ? 22.622 -5.339 -7.551 1.00 58.62 83 ASN A CA 1
ATOM 610 C C . ASN A 1 83 ? 22.389 -6.051 -8.895 1.00 58.62 83 ASN A C 1
ATOM 612 O O . ASN A 1 83 ? 23.252 -5.925 -9.762 1.00 58.62 83 ASN A O 1
ATOM 616 N N . ASN A 1 84 ? 21.301 -6.809 -9.078 1.00 57.12 84 ASN A N 1
ATOM 617 C CA . ASN A 1 84 ? 21.034 -7.481 -10.354 1.00 57.12 84 ASN A CA 1
ATOM 618 C C . ASN A 1 84 ? 19.557 -7.374 -10.744 1.00 57.12 84 ASN A C 1
ATOM 620 O O . ASN A 1 84 ? 18.758 -8.226 -10.370 1.00 57.12 84 ASN A O 1
ATOM 624 N N . THR A 1 85 ? 19.207 -6.297 -11.450 1.00 57.34 85 THR A N 1
ATOM 625 C CA . THR A 1 85 ? 17.846 -6.071 -11.956 1.00 57.34 85 THR A CA 1
ATOM 626 C C . THR A 1 85 ? 17.546 -6.838 -13.240 1.00 57.34 85 THR A C 1
ATOM 628 O O . THR A 1 85 ? 16.392 -7.127 -13.519 1.00 57.34 85 THR A O 1
ATOM 631 N N . ASP A 1 86 ? 18.583 -7.220 -13.986 1.00 60.00 86 ASP A N 1
ATOM 632 C CA . ASP A 1 86 ? 18.455 -7.846 -15.308 1.00 60.00 86 ASP A CA 1
ATOM 633 C C . ASP A 1 86 ? 17.887 -9.284 -15.258 1.00 60.00 86 ASP A C 1
ATOM 635 O O . ASP A 1 86 ? 17.552 -9.846 -16.294 1.00 60.00 86 ASP A O 1
ATOM 639 N N . ASP A 1 87 ? 17.776 -9.886 -14.067 1.00 61.88 87 ASP A N 1
ATOM 640 C CA . ASP A 1 87 ? 17.172 -11.214 -13.857 1.00 61.88 87 ASP A CA 1
ATOM 641 C C . ASP A 1 87 ? 15.685 -11.133 -13.424 1.00 61.88 87 ASP A C 1
ATOM 643 O O . ASP A 1 87 ? 15.093 -12.159 -13.079 1.00 61.88 87 ASP A O 1
ATOM 647 N N . PHE A 1 88 ? 15.075 -9.939 -13.381 1.00 66.25 88 PHE A N 1
ATOM 648 C CA . PHE A 1 88 ? 13.699 -9.768 -12.892 1.00 66.25 88 PHE A CA 1
ATOM 649 C C . PHE A 1 88 ? 12.614 -10.152 -13.907 1.00 66.25 88 PHE A C 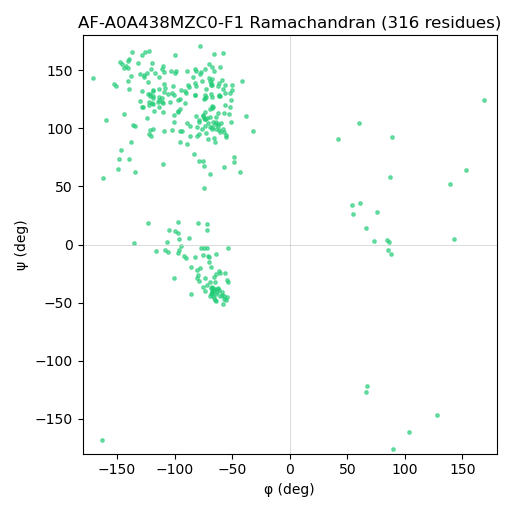1
ATOM 651 O O . PHE A 1 88 ? 11.570 -10.654 -13.486 1.00 66.25 88 PHE A O 1
ATOM 658 N N . ASP A 1 89 ? 12.866 -9.979 -15.208 1.00 59.47 89 ASP A N 1
ATOM 659 C CA . ASP A 1 89 ? 11.847 -10.080 -16.271 1.00 59.47 89 ASP A CA 1
ATOM 660 C C . ASP A 1 89 ? 11.178 -11.465 -16.372 1.00 59.47 89 ASP A C 1
ATOM 662 O O . ASP A 1 89 ? 10.047 -11.586 -16.840 1.00 59.47 89 ASP A O 1
ATOM 666 N N . ASP A 1 90 ? 11.842 -12.520 -15.890 1.00 67.69 90 ASP A N 1
ATOM 667 C CA . ASP A 1 90 ? 11.307 -13.886 -15.922 1.00 67.69 90 ASP A CA 1
ATOM 668 C C . ASP A 1 90 ? 10.525 -14.276 -14.649 1.00 67.69 90 ASP A C 1
ATOM 670 O O . ASP A 1 90 ? 9.909 -15.345 -14.628 1.00 67.69 90 ASP A O 1
ATOM 674 N N . PHE A 1 91 ? 10.560 -13.473 -13.574 1.00 74.06 91 PHE A N 1
ATOM 675 C CA . PHE A 1 91 ? 10.024 -13.880 -12.262 1.00 74.06 91 PHE A CA 1
ATOM 676 C C . PHE A 1 91 ? 8.639 -13.312 -11.935 1.00 74.06 91 PHE A C 1
ATOM 678 O O . PHE A 1 91 ? 7.906 -13.942 -11.178 1.00 74.06 91 PHE A O 1
ATOM 685 N N . ILE A 1 92 ? 8.288 -12.137 -12.464 1.00 85.31 92 ILE A N 1
ATOM 686 C CA . ILE A 1 92 ? 7.017 -11.464 -12.169 1.00 85.31 92 ILE A CA 1
ATOM 687 C C . ILE A 1 92 ? 6.437 -10.935 -13.471 1.00 85.31 92 ILE A C 1
ATOM 689 O O . ILE A 1 92 ? 6.891 -9.919 -13.990 1.00 85.31 92 ILE A O 1
ATOM 693 N N . ASN A 1 93 ? 5.435 -11.630 -13.995 1.00 88.88 93 ASN A N 1
ATOM 694 C CA . ASN A 1 93 ? 4.770 -11.253 -15.242 1.00 88.88 93 ASN A CA 1
ATOM 695 C C . ASN A 1 93 ? 3.243 -11.347 -15.157 1.00 88.88 93 ASN A C 1
ATOM 697 O O . ASN A 1 93 ? 2.549 -11.107 -16.149 1.00 88.88 93 ASN A O 1
ATOM 701 N N . SER A 1 94 ? 2.715 -11.713 -13.990 1.00 92.69 94 SER A N 1
ATOM 702 C CA . SER A 1 94 ? 1.289 -11.818 -13.754 1.00 92.69 94 SER A CA 1
ATOM 703 C C . SER A 1 94 ? 0.920 -11.460 -12.310 1.00 92.69 94 SER A C 1
ATOM 705 O O . SER A 1 94 ? 1.740 -11.584 -11.398 1.00 92.69 94 SER A O 1
ATOM 707 N N . PRO A 1 95 ? -0.338 -11.060 -12.057 1.00 92.75 95 PRO A N 1
ATOM 708 C CA . PRO A 1 95 ? -0.829 -10.853 -10.695 1.00 92.75 95 PRO A CA 1
ATOM 709 C C . PRO A 1 95 ? -0.780 -12.121 -9.824 1.00 92.75 95 PRO A C 1
ATOM 711 O O . PRO A 1 95 ? -0.680 -12.015 -8.606 1.00 92.75 95 PRO A O 1
ATOM 714 N N . ASP A 1 96 ? -0.812 -13.312 -10.434 1.00 94.06 96 ASP A N 1
ATOM 715 C CA . ASP A 1 96 ? -0.770 -14.601 -9.728 1.00 94.06 96 ASP A CA 1
ATOM 716 C C . ASP A 1 96 ? 0.604 -14.885 -9.085 1.00 94.06 96 ASP A C 1
ATOM 718 O O . ASP A 1 96 ? 0.714 -15.748 -8.212 1.00 94.06 96 ASP A O 1
ATOM 722 N N . ASP A 1 97 ? 1.647 -14.144 -9.475 1.00 92.50 97 ASP A N 1
ATOM 723 C CA . ASP A 1 97 ? 2.989 -14.239 -8.884 1.00 92.50 97 ASP A CA 1
ATOM 724 C C . ASP A 1 97 ? 3.070 -13.559 -7.500 1.00 92.50 97 ASP A C 1
ATOM 726 O O . ASP A 1 97 ? 4.067 -13.696 -6.775 1.00 92.50 97 ASP A O 1
ATOM 730 N N . PHE A 1 98 ? 2.015 -12.835 -7.103 1.00 94.19 98 PHE A N 1
ATOM 731 C CA . PHE A 1 98 ? 1.929 -12.150 -5.821 1.00 94.19 98 PHE A CA 1
ATOM 732 C C . PHE A 1 98 ? 1.204 -12.999 -4.781 1.00 94.19 98 PHE A C 1
ATOM 734 O O . PHE A 1 98 ? 0.069 -13.427 -4.968 1.00 94.19 98 PHE A O 1
ATOM 741 N N . ASN A 1 99 ? 1.863 -13.231 -3.646 1.00 92.25 99 ASN A N 1
ATOM 742 C CA . ASN A 1 99 ? 1.392 -14.162 -2.621 1.00 92.25 99 ASN A CA 1
ATOM 743 C C . ASN A 1 99 ? 0.876 -13.486 -1.343 1.00 92.25 99 ASN A C 1
ATOM 745 O O . ASN A 1 99 ? 0.376 -14.178 -0.458 1.00 92.25 99 ASN A O 1
ATOM 749 N N . VAL A 1 100 ? 0.994 -12.162 -1.232 1.00 93.31 100 VAL A N 1
ATOM 750 C CA . VAL A 1 100 ? 0.466 -11.378 -0.113 1.00 93.31 100 VAL A CA 1
ATOM 751 C C . VAL A 1 100 ? -0.512 -10.348 -0.660 1.00 93.31 100 VAL A C 1
ATOM 753 O O . VAL A 1 100 ? -0.173 -9.577 -1.551 1.00 93.31 100 VAL A O 1
ATOM 756 N N . THR A 1 101 ? -1.724 -10.308 -0.113 1.00 95.31 101 THR A N 1
ATOM 757 C CA . THR A 1 101 ? -2.663 -9.205 -0.357 1.00 95.31 101 THR A CA 1
ATOM 758 C C . THR A 1 101 ? -2.504 -8.207 0.777 1.00 95.31 101 THR A C 1
ATOM 760 O O . THR A 1 101 ? -2.719 -8.562 1.931 1.00 95.31 101 THR A O 1
ATOM 763 N N . LEU A 1 102 ? -2.075 -6.987 0.457 1.00 93.88 102 LEU A N 1
ATOM 764 C CA . LEU A 1 102 ? -1.937 -5.913 1.442 1.00 93.88 102 LEU A CA 1
ATOM 765 C C . LEU A 1 102 ? -3.261 -5.177 1.633 1.00 93.88 102 LEU A C 1
ATOM 767 O O . LEU A 1 102 ? -3.636 -4.849 2.753 1.00 93.88 102 LEU A O 1
ATOM 771 N N . ILE A 1 103 ? -3.960 -4.908 0.529 1.00 93.69 103 ILE A N 1
ATOM 772 C CA . ILE A 1 103 ? -5.221 -4.167 0.506 1.00 93.69 103 ILE A CA 1
ATOM 773 C C . ILE A 1 103 ? -6.144 -4.840 -0.502 1.00 93.69 103 ILE A C 1
ATOM 775 O O . ILE A 1 103 ? -5.735 -5.112 -1.631 1.00 93.69 103 ILE A O 1
ATOM 779 N N . GLU A 1 104 ? -7.398 -5.058 -0.121 1.00 93.69 104 GLU A N 1
ATOM 780 C CA . GLU A 1 104 ? -8.412 -5.656 -0.984 1.00 93.69 104 GLU A CA 1
ATOM 781 C C . GLU A 1 104 ? -9.583 -4.684 -1.194 1.00 93.69 104 GLU A C 1
ATOM 783 O O . GLU A 1 104 ? -10.239 -4.270 -0.240 1.00 93.69 104 GLU A O 1
ATOM 788 N N . ASN A 1 105 ? -9.861 -4.333 -2.456 1.00 91.44 105 ASN A N 1
ATOM 789 C CA . ASN A 1 105 ? -11.028 -3.546 -2.881 1.00 91.44 105 ASN A CA 1
ATOM 790 C C . ASN A 1 105 ? -11.232 -2.189 -2.162 1.00 91.44 105 ASN A C 1
ATOM 792 O O . ASN A 1 105 ? -12.369 -1.736 -1.984 1.00 91.44 105 ASN A O 1
ATOM 796 N N . ALA A 1 106 ? -10.154 -1.494 -1.792 1.00 90.62 106 ALA A N 1
ATOM 797 C CA . ALA A 1 106 ? -10.242 -0.157 -1.206 1.00 90.62 106 ALA A CA 1
ATOM 798 C C . ALA A 1 106 ? -10.760 0.846 -2.244 1.00 90.62 106 ALA A C 1
ATOM 800 O O . ALA A 1 106 ? -10.146 1.049 -3.287 1.00 90.62 106 ALA A O 1
ATOM 801 N N . THR A 1 107 ? -11.905 1.472 -1.980 1.00 90.94 107 THR A N 1
ATOM 802 C CA . THR A 1 107 ? -12.532 2.389 -2.943 1.00 90.94 107 THR A CA 1
ATOM 803 C C . THR A 1 107 ? -12.052 3.817 -2.730 1.00 90.94 107 THR A C 1
ATOM 805 O O . THR A 1 107 ? -12.122 4.325 -1.612 1.00 90.94 107 THR A O 1
ATOM 808 N N . LEU A 1 108 ? -11.620 4.484 -3.801 1.00 88.44 108 LEU A N 1
ATOM 809 C CA . LEU A 1 108 ? -11.262 5.898 -3.774 1.00 88.44 108 LEU A CA 1
ATOM 810 C C . LEU A 1 108 ? -12.531 6.743 -3.580 1.00 88.44 108 LEU A C 1
ATOM 812 O O . LEU A 1 108 ? -13.405 6.738 -4.450 1.00 88.44 108 LEU A O 1
ATOM 816 N N . PRO A 1 109 ? -12.665 7.492 -2.474 1.00 84.44 109 PRO A N 1
ATOM 817 C CA . PRO A 1 109 ? -13.855 8.308 -2.243 1.00 84.44 109 PRO A CA 1
ATOM 818 C C . PRO A 1 109 ? -13.883 9.558 -3.134 1.00 84.44 109 PRO A C 1
ATOM 820 O O . PRO A 1 109 ? -14.958 10.036 -3.495 1.00 84.44 109 PRO A O 1
ATOM 823 N N . GLU A 1 110 ? -12.710 10.072 -3.508 1.00 88.12 110 GLU A N 1
ATOM 824 C CA . GLU A 1 110 ? -12.521 11.255 -4.347 1.00 88.12 110 GLU A CA 1
ATOM 825 C C . GLU A 1 110 ? -11.326 11.038 -5.290 1.00 88.12 110 GLU A C 1
ATOM 827 O O . GLU A 1 110 ? -10.417 10.271 -4.967 1.00 88.12 110 GLU A O 1
ATOM 832 N N . SER A 1 111 ? -11.314 11.708 -6.450 1.00 88.00 111 SER A N 1
ATOM 833 C CA . SER A 1 111 ? -10.156 11.687 -7.352 1.00 88.00 111 SER A CA 1
ATOM 834 C C . SER A 1 111 ? -8.994 12.431 -6.697 1.00 88.00 111 SER A C 1
ATOM 836 O O . SER A 1 111 ? -9.182 13.514 -6.136 1.00 88.00 111 SER A O 1
ATOM 838 N N . GLY A 1 112 ? -7.785 11.894 -6.824 1.00 87.44 112 GLY A N 1
ATOM 839 C CA . GLY A 1 112 ? -6.574 12.474 -6.252 1.00 87.44 112 GLY A CA 1
ATOM 840 C C . GLY A 1 112 ? -5.802 11.467 -5.417 1.00 87.44 112 GLY A C 1
ATOM 841 O O . GLY A 1 112 ? -5.771 10.281 -5.739 1.00 87.44 112 GLY A O 1
ATOM 842 N N . ASN A 1 113 ? -5.154 11.962 -4.360 1.00 88.88 113 ASN A N 1
ATOM 843 C CA . ASN A 1 113 ? -4.257 11.146 -3.557 1.00 88.88 113 ASN A CA 1
ATOM 844 C C . ASN A 1 113 ? -5.040 10.317 -2.535 1.00 88.88 113 ASN A C 1
ATOM 846 O O . ASN A 1 113 ? -5.810 10.848 -1.730 1.00 88.88 113 ASN A O 1
ATOM 850 N N . LEU A 1 114 ? -4.768 9.024 -2.513 1.00 91.38 114 LEU A N 1
ATOM 851 C CA . LEU A 1 114 ? -5.226 8.083 -1.511 1.00 91.38 114 LEU A CA 1
ATOM 852 C C . LEU A 1 114 ? -4.014 7.633 -0.694 1.00 91.38 114 LEU A C 1
ATOM 854 O O . LEU A 1 114 ? -3.022 7.188 -1.261 1.00 91.38 114 LEU A O 1
ATOM 858 N N . CYS A 1 115 ? -4.082 7.768 0.627 1.00 93.50 115 CYS A N 1
ATOM 859 C CA . CYS A 1 115 ? -3.056 7.263 1.532 1.00 93.50 115 CYS A CA 1
ATOM 860 C C . CYS A 1 115 ? -3.654 6.139 2.364 1.00 93.50 115 CYS A C 1
ATOM 862 O O . CYS A 1 115 ? -4.719 6.314 2.962 1.00 93.50 115 CYS A O 1
ATOM 864 N N . ILE A 1 116 ? -2.979 4.997 2.352 1.00 91.94 116 ILE A N 1
ATOM 865 C CA . ILE A 1 116 ? -3.452 3.761 2.959 1.00 91.94 116 ILE A CA 1
ATOM 866 C C . ILE A 1 116 ? -2.332 3.226 3.831 1.00 91.94 116 ILE A C 1
ATOM 868 O O . ILE A 1 116 ? -1.217 3.002 3.353 1.00 91.94 116 ILE A O 1
ATOM 872 N N . ASP A 1 117 ? -2.630 3.029 5.103 1.00 91.12 117 ASP A N 1
ATOM 873 C CA . ASP A 1 117 ? -1.749 2.287 5.990 1.00 91.12 117 ASP A CA 1
ATOM 874 C C . ASP A 1 117 ? -1.764 0.812 5.620 1.00 91.12 117 ASP A C 1
ATOM 876 O O . ASP A 1 117 ? -2.787 0.253 5.226 1.00 91.12 117 ASP A O 1
ATOM 880 N N . THR A 1 118 ? -0.608 0.178 5.728 1.00 89.75 118 THR A N 1
ATOM 881 C CA . THR A 1 118 ? -0.457 -1.241 5.437 1.00 89.75 118 THR A CA 1
ATOM 882 C C . THR A 1 118 ? 0.472 -1.861 6.458 1.00 89.75 118 THR A C 1
ATOM 884 O O . THR A 1 118 ? 1.319 -1.183 7.029 1.00 89.75 118 THR A O 1
ATOM 887 N N . VAL A 1 119 ? 0.372 -3.171 6.641 1.00 88.00 119 VAL A N 1
ATOM 888 C CA . VAL A 1 119 ? 1.345 -3.943 7.414 1.00 88.00 119 VAL A CA 1
ATOM 889 C C . VAL A 1 119 ? 2.121 -4.817 6.443 1.00 88.00 119 VAL A C 1
ATOM 891 O O . VAL A 1 119 ? 1.534 -5.596 5.693 1.00 88.00 119 VAL A O 1
ATOM 894 N N . LEU A 1 120 ? 3.444 -4.667 6.412 1.00 86.75 120 LEU A N 1
ATOM 895 C CA . LEU A 1 120 ? 4.287 -5.565 5.628 1.00 86.75 120 LEU A CA 1
ATOM 896 C C . LEU A 1 120 ? 4.453 -6.907 6.355 1.00 86.75 120 LEU A C 1
ATOM 898 O O . LEU A 1 120 ? 4.497 -6.938 7.587 1.00 86.75 120 LEU A O 1
ATOM 902 N N . PRO A 1 121 ? 4.599 -8.027 5.622 1.00 87.62 121 PRO A N 1
ATOM 903 C CA . PRO A 1 121 ? 5.018 -9.283 6.237 1.00 87.62 121 PRO A CA 1
ATOM 904 C C . PRO A 1 121 ? 6.379 -9.108 6.931 1.00 87.62 121 PRO A C 1
ATOM 906 O O . PRO A 1 121 ? 7.103 -8.151 6.674 1.00 87.62 121 PRO A O 1
ATOM 909 N N . SER A 1 122 ? 6.773 -10.037 7.803 1.00 87.19 122 SER A N 1
ATOM 910 C CA . SER A 1 122 ? 8.094 -9.960 8.442 1.00 87.19 122 SER A CA 1
ATOM 911 C C . SER A 1 122 ? 9.206 -10.093 7.392 1.00 87.19 122 SER A C 1
ATOM 913 O O . SER A 1 122 ? 9.406 -11.165 6.816 1.00 87.19 122 SER A O 1
ATOM 915 N N . LEU A 1 123 ? 9.916 -8.993 7.128 1.00 87.31 123 LEU A N 1
ATOM 916 C CA . LEU A 1 123 ? 11.000 -8.912 6.149 1.00 87.31 123 LEU A CA 1
ATOM 917 C C . LEU A 1 123 ? 12.354 -8.763 6.841 1.00 87.31 123 LEU A C 1
ATOM 919 O O . LEU A 1 123 ? 12.483 -8.147 7.895 1.00 87.31 123 LEU A O 1
ATOM 923 N N . THR A 1 124 ? 13.399 -9.305 6.214 1.00 89.88 124 THR A N 1
ATOM 924 C CA . THR A 1 124 ? 14.781 -9.018 6.624 1.00 89.88 124 THR A CA 1
ATOM 925 C C . THR A 1 124 ? 15.225 -7.695 6.006 1.00 89.88 124 THR A C 1
ATOM 927 O O . THR A 1 124 ? 14.941 -7.443 4.834 1.00 89.88 124 THR A O 1
ATOM 930 N N . GLU A 1 125 ? 15.944 -6.857 6.752 1.00 89.69 125 GLU A N 1
ATOM 931 C CA . GLU A 1 125 ? 16.518 -5.611 6.227 1.00 89.69 125 GLU A CA 1
ATOM 932 C C . GLU A 1 125 ? 17.302 -5.847 4.922 1.00 89.69 125 GLU A C 1
ATOM 934 O O . GLU A 1 125 ? 18.095 -6.784 4.807 1.00 89.69 125 GLU A O 1
ATOM 939 N N . GLY A 1 126 ? 17.053 -5.003 3.921 1.00 88.25 126 GLY A N 1
ATOM 940 C CA . GLY A 1 126 ? 17.650 -5.085 2.592 1.00 88.25 126 GLY A CA 1
ATOM 941 C C . GLY A 1 126 ? 16.928 -6.014 1.612 1.00 88.25 126 GLY A C 1
ATOM 942 O O . GLY A 1 126 ? 17.328 -6.037 0.445 1.00 88.25 126 GLY A O 1
ATOM 943 N N . SER A 1 127 ? 15.886 -6.740 2.045 1.00 90.31 127 SER A N 1
ATOM 944 C CA . SER A 1 127 ? 15.066 -7.591 1.166 1.00 90.31 127 SER A CA 1
ATOM 945 C C . SER A 1 127 ? 14.426 -6.773 0.049 1.00 90.31 127 SER A C 1
ATOM 947 O O . SER A 1 127 ? 13.978 -5.649 0.280 1.00 90.31 127 SER A O 1
ATOM 949 N N . ILE A 1 128 ? 14.354 -7.356 -1.147 1.00 91.12 128 ILE A N 1
ATOM 950 C CA . ILE A 1 128 ? 13.667 -6.753 -2.287 1.00 91.12 128 ILE A CA 1
ATOM 951 C C . ILE A 1 128 ? 12.237 -7.282 -2.346 1.00 91.12 128 ILE A C 1
ATOM 953 O O . ILE A 1 128 ? 12.002 -8.487 -2.232 1.00 91.12 128 ILE A O 1
ATOM 957 N N . GLY A 1 129 ? 11.288 -6.371 -2.513 1.00 92.31 129 GLY A N 1
ATOM 958 C CA . GLY A 1 129 ? 9.882 -6.674 -2.716 1.00 92.31 129 GLY A CA 1
ATOM 959 C C . GLY A 1 129 ? 9.343 -6.011 -3.971 1.00 92.31 129 GLY A C 1
ATOM 960 O O . GLY A 1 129 ? 9.954 -5.094 -4.527 1.00 92.31 129 GLY A O 1
ATOM 961 N N . PHE A 1 130 ? 8.174 -6.475 -4.383 1.00 94.06 130 PHE A N 1
ATOM 962 C CA . PHE A 1 130 ? 7.429 -5.942 -5.508 1.00 94.06 130 PHE A CA 1
ATOM 963 C C . PHE A 1 130 ? 6.017 -5.641 -5.059 1.00 94.06 130 PHE A C 1
ATOM 965 O O . PHE A 1 130 ? 5.373 -6.470 -4.416 1.00 94.06 130 PHE A O 1
ATOM 972 N N . LEU A 1 131 ? 5.564 -4.446 -5.403 1.00 96.19 131 LEU A N 1
ATOM 973 C CA . LEU A 1 131 ? 4.212 -3.979 -5.171 1.00 96.19 131 LEU A CA 1
ATOM 974 C C . LEU A 1 131 ? 3.479 -3.978 -6.508 1.00 96.19 131 LEU A C 1
ATOM 976 O O . LEU A 1 131 ? 3.993 -3.412 -7.471 1.00 96.19 131 LEU A O 1
ATOM 980 N N . TYR A 1 132 ? 2.295 -4.574 -6.549 1.00 96.56 132 TYR A N 1
ATOM 981 C CA . TYR A 1 132 ? 1.376 -4.509 -7.680 1.00 96.56 132 TYR A CA 1
ATOM 982 C C . TYR A 1 132 ? 0.083 -3.851 -7.221 1.00 96.56 132 TYR A C 1
ATOM 984 O O . TYR A 1 132 ? -0.508 -4.253 -6.221 1.00 96.56 132 TYR A O 1
ATOM 992 N N . VAL A 1 133 ? -0.348 -2.832 -7.949 1.00 96.81 133 VAL A N 1
ATOM 993 C CA . VAL A 1 133 ? -1.575 -2.086 -7.690 1.00 96.81 133 VAL A CA 1
ATOM 994 C C . VAL A 1 133 ? -2.467 -2.252 -8.904 1.00 96.81 133 VAL A C 1
ATOM 996 O O . VAL A 1 133 ? -2.035 -1.962 -10.016 1.00 96.81 133 VAL A O 1
ATOM 999 N N . ALA A 1 134 ? -3.702 -2.694 -8.696 1.00 96.69 134 ALA A N 1
ATOM 1000 C CA . ALA A 1 134 ? -4.695 -2.803 -9.755 1.00 96.69 134 ALA A CA 1
ATOM 1001 C C . ALA A 1 134 ? -6.010 -2.158 -9.359 1.00 96.69 134 ALA A C 1
ATOM 1003 O O . ALA A 1 134 ? -6.419 -2.221 -8.200 1.00 96.69 134 ALA A O 1
ATOM 1004 N N . THR A 1 135 ? -6.690 -1.590 -10.347 1.00 95.81 135 THR A N 1
ATOM 1005 C CA . THR A 1 135 ? -8.050 -1.084 -10.200 1.00 95.81 135 THR A CA 1
ATOM 1006 C C . THR A 1 135 ? -9.073 -2.081 -10.750 1.00 95.81 135 THR A C 1
ATOM 1008 O O . THR A 1 135 ? -8.776 -2.944 -11.579 1.00 95.81 135 THR A O 1
ATOM 1011 N N . ASN A 1 136 ? -10.336 -1.913 -10.367 1.00 94.06 136 ASN A N 1
ATOM 1012 C CA . ASN A 1 136 ? -11.481 -2.592 -10.986 1.00 94.06 136 ASN A CA 1
ATOM 1013 C C . ASN A 1 136 ? -11.718 -2.210 -12.465 1.00 94.06 136 ASN A C 1
ATOM 1015 O O . ASN A 1 136 ? -12.562 -2.817 -13.127 1.00 94.06 136 ASN A O 1
ATOM 1019 N N . THR A 1 137 ? -10.994 -1.215 -12.984 1.00 91.56 137 THR A N 1
ATOM 1020 C CA . THR A 1 137 ? -11.021 -0.770 -14.385 1.00 91.56 137 THR A CA 1
ATOM 1021 C C . THR A 1 137 ? -9.895 -1.378 -15.232 1.00 91.56 137 THR A C 1
ATOM 1023 O O . THR A 1 137 ? -9.747 -1.003 -16.391 1.00 91.56 137 THR A O 1
ATOM 1026 N N . ASN A 1 138 ? -9.170 -2.371 -14.695 1.00 91.88 138 ASN A N 1
ATOM 1027 C CA . ASN A 1 138 ? -8.010 -3.044 -15.301 1.00 91.88 138 ASN A CA 1
ATOM 1028 C C . ASN A 1 138 ? -6.768 -2.159 -15.480 1.00 91.88 138 ASN A C 1
ATOM 1030 O O . ASN A 1 138 ? -5.843 -2.562 -16.177 1.00 91.88 138 ASN A O 1
ATOM 1034 N N . LEU A 1 139 ? -6.712 -0.986 -14.850 1.00 94.62 139 LEU A N 1
ATOM 1035 C CA . LEU A 1 139 ? -5.473 -0.216 -14.798 1.00 94.62 139 LEU A CA 1
ATOM 1036 C C . LEU A 1 139 ? -4.550 -0.873 -13.776 1.00 94.62 139 LEU A C 1
ATOM 1038 O O . LEU A 1 139 ? -5.010 -1.299 -12.711 1.00 94.62 139 LEU A O 1
ATOM 1042 N N . SER A 1 140 ? -3.254 -0.937 -14.072 1.00 95.75 140 SER A N 1
ATOM 1043 C CA . SER A 1 140 ? -2.280 -1.457 -13.120 1.00 95.75 140 SER A CA 1
ATOM 1044 C C . SER A 1 140 ? -0.975 -0.669 -13.109 1.00 95.75 140 SER A C 1
ATOM 1046 O O . SER A 1 140 ? -0.590 -0.048 -14.098 1.00 95.75 140 SER A O 1
ATOM 1048 N N . ALA A 1 141 ? -0.306 -0.675 -11.960 1.00 95.62 141 ALA A N 1
ATOM 1049 C CA . ALA A 1 141 ? 0.995 -0.056 -11.751 1.00 95.62 141 ALA A CA 1
ATOM 1050 C C . ALA A 1 141 ? 1.825 -0.912 -10.795 1.00 95.62 141 ALA A C 1
ATOM 1052 O O . ALA A 1 141 ? 1.278 -1.592 -9.922 1.00 95.62 141 ALA A O 1
ATOM 1053 N N . CYS A 1 142 ? 3.147 -0.851 -10.935 1.00 95.56 142 CYS A N 1
ATOM 1054 C CA . CYS A 1 142 ? 4.065 -1.629 -10.111 1.00 95.56 142 CYS A CA 1
ATOM 1055 C C . CYS A 1 142 ? 5.192 -0.788 -9.540 1.00 95.56 142 CYS A C 1
ATOM 1057 O O . CYS A 1 142 ? 5.547 0.257 -10.086 1.00 95.56 142 CYS A O 1
ATOM 1059 N N . ALA A 1 143 ? 5.756 -1.259 -8.429 1.00 94.88 143 ALA A N 1
ATOM 1060 C CA . ALA A 1 143 ? 6.934 -0.663 -7.824 1.00 94.88 143 ALA A CA 1
ATOM 1061 C C . ALA A 1 143 ? 7.909 -1.721 -7.293 1.00 94.88 143 ALA A C 1
ATOM 1063 O O . ALA A 1 143 ? 7.500 -2.707 -6.677 1.00 94.88 143 ALA A O 1
ATOM 1064 N N . THR A 1 144 ? 9.211 -1.473 -7.468 1.00 93.12 144 THR A N 1
ATOM 1065 C CA . THR A 1 144 ? 10.285 -2.273 -6.859 1.00 93.12 144 THR A CA 1
ATOM 1066 C C . THR A 1 144 ? 10.775 -1.594 -5.587 1.00 93.12 144 THR A C 1
ATOM 1068 O O . THR A 1 144 ? 11.234 -0.448 -5.602 1.00 93.12 144 THR A O 1
ATOM 1071 N N . VAL A 1 145 ? 10.754 -2.316 -4.473 1.00 92.94 145 VAL A N 1
ATOM 1072 C CA . VAL A 1 145 ? 11.073 -1.770 -3.152 1.00 92.94 145 VAL A CA 1
ATOM 1073 C C . VAL A 1 145 ? 12.198 -2.535 -2.479 1.00 92.94 145 VAL A C 1
ATOM 1075 O O . VAL A 1 145 ? 12.350 -3.737 -2.661 1.00 92.94 145 VAL A O 1
ATOM 1078 N N . GLN A 1 146 ? 12.991 -1.832 -1.682 1.00 91.94 146 GLN A N 1
ATOM 1079 C CA . GLN A 1 146 ? 13.956 -2.408 -0.761 1.00 91.94 146 GLN A CA 1
ATOM 1080 C C . GLN A 1 146 ? 13.500 -2.102 0.659 1.00 91.94 146 GLN A C 1
ATOM 1082 O O . GLN A 1 146 ? 13.427 -0.939 1.052 1.00 91.94 146 GLN A O 1
ATOM 1087 N N . TYR A 1 147 ? 13.220 -3.146 1.427 1.00 91.06 147 TYR A N 1
ATOM 1088 C CA . TYR A 1 147 ? 12.825 -3.002 2.817 1.00 91.06 147 TYR A CA 1
ATOM 1089 C C . TYR A 1 147 ? 13.988 -2.466 3.652 1.00 91.06 147 TYR A C 1
ATOM 1091 O O . TYR A 1 147 ? 15.078 -3.045 3.650 1.00 91.06 147 TYR A O 1
ATOM 1099 N N . LEU A 1 148 ? 13.747 -1.383 4.386 1.00 89.44 148 LEU A N 1
ATOM 1100 C CA . LEU A 1 148 ? 14.651 -0.877 5.410 1.00 89.44 148 LEU A CA 1
ATOM 1101 C C . LEU A 1 148 ? 13.960 -1.000 6.764 1.00 89.44 148 LEU A C 1
ATOM 1103 O O . LEU A 1 148 ? 12.887 -0.438 6.964 1.00 89.44 148 LEU A O 1
ATOM 1107 N N . ALA A 1 149 ? 14.596 -1.715 7.690 1.00 81.69 149 ALA A N 1
ATOM 1108 C CA . ALA A 1 149 ? 14.080 -1.913 9.043 1.00 81.69 149 ALA A CA 1
ATOM 1109 C C . ALA A 1 149 ? 14.144 -0.640 9.903 1.00 81.69 149 ALA A C 1
ATOM 1111 O O . ALA A 1 149 ? 13.627 -0.628 11.011 1.00 81.69 149 ALA A O 1
ATOM 1112 N N . GLU A 1 150 ? 14.817 0.414 9.434 1.00 74.69 150 GLU A N 1
ATOM 1113 C CA . GLU A 1 150 ? 14.889 1.676 10.165 1.00 74.69 150 GLU A CA 1
ATOM 1114 C C . GLU A 1 150 ? 13.532 2.387 10.200 1.00 74.69 150 GLU A C 1
ATOM 1116 O O . GLU A 1 150 ? 12.812 2.454 9.196 1.00 74.69 150 GLU A O 1
ATOM 1121 N N . SER A 1 151 ? 13.232 2.983 11.356 1.00 61.94 151 SER A N 1
ATOM 1122 C CA . SER A 1 151 ? 12.035 3.790 11.529 1.00 61.94 151 SER A CA 1
ATOM 1123 C C . SER A 1 151 ? 12.096 5.066 10.699 1.00 61.94 151 SER A C 1
ATOM 1125 O O . SER A 1 151 ? 13.111 5.766 10.639 1.00 61.94 151 SER A O 1
ATOM 1127 N N . ALA A 1 152 ? 10.969 5.386 10.067 1.00 55.44 152 ALA A N 1
ATOM 1128 C CA . ALA A 1 152 ? 10.761 6.671 9.420 1.00 55.44 152 ALA A CA 1
ATOM 1129 C C . ALA A 1 152 ? 10.450 7.790 10.420 1.00 55.44 152 ALA A C 1
ATOM 1131 O O . ALA A 1 152 ? 10.279 8.933 9.989 1.00 55.44 152 ALA A O 1
ATOM 1132 N N . GLU A 1 153 ? 10.335 7.505 11.724 1.00 56.25 153 GLU A N 1
ATOM 1133 C CA . GLU A 1 153 ? 9.953 8.524 12.698 1.00 56.25 153 GLU A CA 1
ATOM 1134 C C . GLU A 1 153 ? 11.006 9.638 12.719 1.00 56.25 153 GLU A C 1
ATOM 1136 O O . GLU A 1 153 ? 12.115 9.508 13.237 1.00 56.25 153 GLU A O 1
ATOM 1141 N N . GLY A 1 154 ? 10.649 10.764 12.100 1.00 62.38 154 GLY A N 1
ATOM 1142 C CA . GLY A 1 154 ? 11.530 11.914 11.929 1.00 62.38 154 GLY A CA 1
ATOM 1143 C C . GLY A 1 154 ? 12.445 11.871 10.699 1.00 62.38 154 GLY A C 1
ATOM 1144 O O . GLY A 1 154 ? 13.198 12.828 10.498 1.00 62.38 154 GLY A O 1
ATOM 1145 N N . VAL A 1 155 ? 12.374 10.843 9.843 1.00 77.31 155 VAL A N 1
ATOM 1146 C CA . VAL A 1 155 ? 13.060 10.845 8.542 1.00 77.31 155 VAL A CA 1
ATOM 1147 C C . VAL A 1 155 ? 12.319 11.792 7.602 1.00 77.31 155 VAL A C 1
ATOM 1149 O O . VAL A 1 155 ? 11.205 11.534 7.144 1.00 77.31 155 VAL A O 1
ATOM 1152 N N . GLN A 1 156 ? 12.950 12.930 7.328 1.00 83.38 156 GLN A N 1
ATOM 1153 C CA . GLN A 1 156 ? 12.388 13.961 6.464 1.00 83.38 156 GLN A CA 1
ATOM 1154 C C . GLN A 1 156 ? 12.659 13.657 4.992 1.00 83.38 156 GLN A C 1
ATOM 1156 O O . GLN A 1 156 ? 13.747 13.199 4.629 1.00 83.38 156 GLN A O 1
ATOM 1161 N N . VAL A 1 157 ? 11.694 13.983 4.130 1.00 84.81 157 VAL A N 1
ATOM 1162 C CA . VAL A 1 157 ? 11.920 13.960 2.679 1.00 84.81 157 VAL A CA 1
ATOM 1163 C C . VAL A 1 157 ? 13.022 14.976 2.350 1.00 84.81 157 VAL A C 1
ATOM 1165 O O . VAL A 1 157 ? 12.898 16.138 2.762 1.00 84.81 157 VAL A O 1
ATOM 1168 N N . PRO A 1 158 ? 14.088 14.593 1.617 1.00 86.06 158 PRO A N 1
ATOM 1169 C CA . PRO A 1 158 ? 15.188 15.494 1.291 1.00 86.06 158 PRO A CA 1
ATOM 1170 C C . PRO A 1 158 ? 14.706 16.818 0.687 1.00 86.06 158 PRO A C 1
ATOM 1172 O O . PRO A 1 158 ? 14.009 16.845 -0.322 1.00 86.06 158 PRO A O 1
ATOM 1175 N N . GLY A 1 159 ? 15.098 17.936 1.302 1.00 88.31 159 GLY A N 1
ATOM 1176 C CA . GLY A 1 159 ? 14.699 19.274 0.850 1.00 88.31 159 GLY A CA 1
ATOM 1177 C C . GLY A 1 159 ? 13.339 19.758 1.368 1.00 88.31 159 GLY A C 1
ATOM 1178 O O . GLY A 1 159 ? 12.925 20.861 1.015 1.00 88.31 159 GLY A O 1
ATOM 1179 N N . SER A 1 160 ? 12.674 18.992 2.233 1.00 89.56 160 SER A N 1
ATOM 1180 C CA . SER A 1 160 ? 11.467 19.403 2.953 1.00 89.56 160 SER A CA 1
ATOM 1181 C C . SER A 1 160 ? 11.666 19.304 4.474 1.00 89.56 160 SER A C 1
ATOM 1183 O O . SER A 1 160 ? 12.610 18.675 4.940 1.00 89.56 160 SER A O 1
ATOM 1185 N N . ASN A 1 161 ? 10.759 19.910 5.247 1.00 90.94 161 ASN A N 1
ATOM 1186 C CA . ASN A 1 161 ? 10.671 19.716 6.703 1.00 90.94 161 ASN A CA 1
ATOM 1187 C C . ASN A 1 161 ? 9.570 18.708 7.088 1.00 90.94 161 ASN A C 1
ATOM 1189 O O . ASN A 1 161 ? 9.171 18.660 8.249 1.00 90.94 161 ASN A O 1
ATOM 1193 N N . LEU A 1 162 ? 9.029 17.978 6.110 1.00 88.94 162 LEU A N 1
ATOM 1194 C CA . LEU A 1 162 ? 7.928 17.038 6.290 1.00 88.94 162 LEU A CA 1
ATOM 1195 C C . LEU A 1 162 ? 8.474 15.613 6.371 1.00 88.94 162 LEU A C 1
ATOM 1197 O O . LEU A 1 162 ? 9.481 15.289 5.732 1.00 88.94 162 LEU A O 1
ATOM 1201 N N . THR A 1 163 ? 7.801 14.767 7.148 1.00 89.62 163 THR A N 1
ATOM 1202 C CA . THR A 1 163 ? 8.010 13.316 7.079 1.00 89.62 163 THR A CA 1
ATOM 1203 C C . THR A 1 163 ? 7.556 12.795 5.711 1.00 89.62 163 THR A C 1
ATOM 1205 O O . THR A 1 163 ? 6.841 13.490 4.983 1.00 89.62 163 THR A O 1
ATOM 1208 N N . TYR A 1 164 ? 7.967 11.581 5.335 1.00 88.25 164 TYR A N 1
ATOM 1209 C CA . TYR A 1 164 ? 7.475 10.947 4.104 1.00 88.25 164 TYR A CA 1
ATOM 1210 C C . TYR A 1 164 ? 5.944 10.878 4.084 1.00 88.25 164 TYR A C 1
ATOM 1212 O O . TYR A 1 164 ? 5.325 11.325 3.120 1.00 88.25 164 TYR A O 1
ATOM 1220 N N . ARG A 1 165 ? 5.333 10.416 5.177 1.00 89.56 165 ARG A N 1
ATOM 1221 C CA . ARG A 1 165 ? 3.879 10.361 5.323 1.00 89.56 165 ARG A CA 1
ATOM 1222 C C . ARG A 1 165 ? 3.228 11.729 5.166 1.00 89.56 165 ARG A C 1
ATOM 1224 O O . ARG A 1 165 ? 2.346 11.882 4.330 1.00 89.56 165 ARG A O 1
ATOM 1231 N N . ASP A 1 166 ? 3.692 12.750 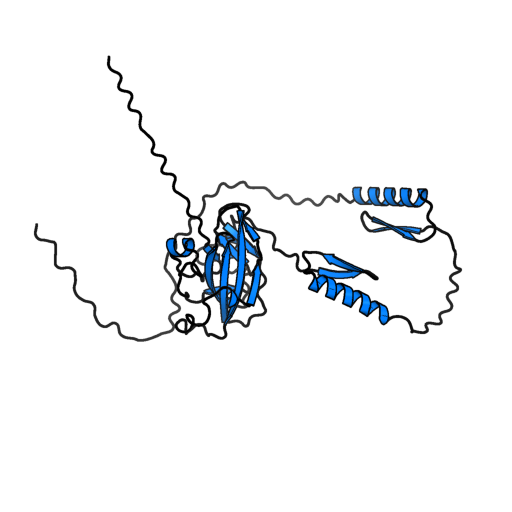5.885 1.00 90.75 166 ASP A N 1
ATOM 1232 C CA . ASP A 1 166 ? 3.127 14.101 5.755 1.00 90.75 166 ASP A CA 1
ATOM 1233 C C . ASP A 1 166 ? 3.251 14.627 4.320 1.00 90.75 166 ASP A C 1
ATOM 1235 O O . ASP A 1 166 ? 2.328 15.239 3.782 1.00 90.75 166 ASP A O 1
ATOM 1239 N N . TYR A 1 167 ? 4.389 14.382 3.670 1.00 91.69 167 TYR A N 1
ATOM 1240 C CA . TYR A 1 167 ? 4.628 14.846 2.310 1.00 91.69 167 TYR A CA 1
ATOM 1241 C C . TYR A 1 167 ? 3.658 14.203 1.308 1.00 91.69 167 TYR A C 1
ATOM 1243 O O . TYR A 1 167 ? 3.018 14.919 0.537 1.00 91.69 167 TYR A O 1
ATOM 1251 N N . TYR A 1 168 ? 3.504 12.878 1.349 1.00 91.25 168 TYR A N 1
ATOM 1252 C CA . TYR A 1 168 ? 2.687 12.130 0.388 1.00 91.25 168 TYR A CA 1
ATOM 1253 C C . TYR A 1 168 ? 1.196 12.052 0.754 1.00 91.25 168 TYR A C 1
ATOM 1255 O O . TYR A 1 168 ? 0.369 11.804 -0.127 1.00 91.25 168 TYR A O 1
ATOM 1263 N N . CYS A 1 169 ? 0.838 12.295 2.019 1.00 91.81 169 CYS A N 1
ATOM 1264 C CA . CYS A 1 169 ? -0.521 12.119 2.537 1.00 91.81 169 CYS A CA 1
ATOM 1265 C C . CYS A 1 169 ? -1.196 13.417 3.022 1.00 91.81 169 CYS A C 1
ATOM 1267 O O . CYS A 1 169 ? -2.390 13.392 3.312 1.00 91.81 169 CYS A O 1
ATOM 1269 N N . SER A 1 170 ? -0.510 14.570 3.051 1.00 88.50 170 SER A N 1
ATOM 1270 C CA . SER A 1 170 ? -1.061 15.849 3.568 1.00 88.50 170 SER A CA 1
ATOM 1271 C C . SER A 1 170 ? -2.363 16.341 2.920 1.00 88.50 170 SER A C 1
ATOM 1273 O O . SER A 1 170 ? -3.099 17.089 3.557 1.00 88.50 170 SER A O 1
ATOM 1275 N N . ASN A 1 171 ? -2.659 15.934 1.684 1.00 82.81 171 ASN A N 1
ATOM 1276 C CA . ASN A 1 171 ? -3.922 16.225 0.990 1.00 82.81 171 ASN A CA 1
ATOM 1277 C C . ASN A 1 171 ? -4.638 14.948 0.536 1.00 82.81 171 ASN A C 1
ATOM 1279 O O . ASN A 1 171 ? -5.448 14.987 -0.388 1.00 82.81 171 ASN A O 1
ATOM 1283 N N . SER A 1 172 ? -4.274 13.809 1.117 1.00 81.31 172 SER A N 1
ATOM 1284 C CA . SER A 1 172 ? -4.906 12.547 0.767 1.00 81.31 172 SER A CA 1
ATOM 1285 C C . SER A 1 172 ? -6.216 12.379 1.515 1.00 81.31 172 SER A C 1
ATOM 1287 O O . SER A 1 172 ? -6.356 12.848 2.649 1.00 81.31 172 SER A O 1
ATOM 1289 N N . THR A 1 173 ? -7.153 11.655 0.909 1.00 78.75 173 THR A N 1
ATOM 1290 C CA . THR A 1 173 ? -8.167 11.019 1.740 1.00 78.75 173 THR A CA 1
ATOM 1291 C C . THR A 1 173 ? -7.476 9.881 2.466 1.00 78.75 173 THR A C 1
ATOM 1293 O O . THR A 1 173 ? -7.067 8.905 1.841 1.00 78.75 173 THR A O 1
ATOM 1296 N N . THR A 1 174 ? -7.283 10.030 3.773 1.00 71.56 174 THR A N 1
ATOM 1297 C CA . THR A 1 174 ? -6.870 8.914 4.614 1.00 71.56 174 THR A CA 1
ATOM 1298 C C . THR A 1 174 ? -8.070 7.993 4.701 1.00 71.56 174 THR A C 1
ATOM 1300 O O . THR A 1 174 ? -9.058 8.317 5.365 1.00 71.56 174 THR A O 1
ATOM 1303 N N . LEU A 1 175 ? -8.024 6.878 3.976 1.00 66.94 175 LEU A N 1
ATOM 1304 C CA . LEU A 1 175 ? -8.911 5.790 4.338 1.00 66.94 175 LEU A CA 1
ATOM 1305 C C . LEU A 1 175 ? -8.398 5.291 5.687 1.00 66.94 175 LEU A C 1
ATOM 1307 O O . LEU A 1 175 ? -7.183 5.105 5.813 1.00 66.94 175 LEU A O 1
ATOM 1311 N N . PRO A 1 176 ? -9.269 5.140 6.704 1.00 58.31 176 PRO A N 1
ATOM 1312 C CA . PRO A 1 176 ? -8.858 4.403 7.883 1.00 58.31 176 PRO A CA 1
ATOM 1313 C C . PRO A 1 176 ? -8.267 3.098 7.368 1.00 58.31 176 PRO A C 1
ATOM 1315 O O . PRO A 1 176 ? -8.798 2.521 6.407 1.00 58.31 176 PRO A O 1
ATOM 1318 N N . VAL A 1 177 ? -7.141 2.687 7.954 1.00 55.22 177 VAL A N 1
ATOM 1319 C CA . VAL A 1 177 ? -6.627 1.336 7.756 1.00 55.22 177 VAL A CA 1
ATOM 1320 C C . VAL A 1 177 ? -7.849 0.432 7.802 1.00 55.22 177 VAL A C 1
ATOM 1322 O O . VAL A 1 177 ? -8.754 0.650 8.622 1.00 55.22 177 VAL A O 1
ATOM 1325 N N . VAL A 1 178 ? -7.900 -0.589 6.959 1.00 52.50 178 VAL A N 1
ATOM 1326 C CA . VAL A 1 178 ? -8.739 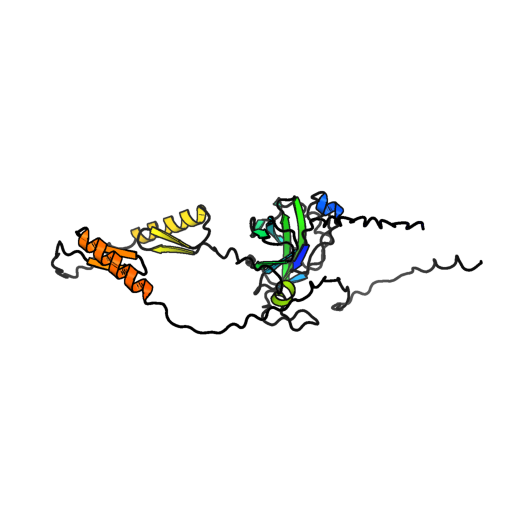-1.735 7.295 1.00 52.50 178 VAL A CA 1
ATOM 1327 C C . VAL A 1 178 ? -8.049 -2.418 8.495 1.00 52.50 178 VAL A C 1
ATOM 1329 O O . VAL A 1 178 ? -7.619 -3.555 8.413 1.00 52.50 178 VAL A O 1
ATOM 1332 N N . ASP A 1 179 ? -7.906 -1.678 9.604 1.00 46.09 179 ASP A N 1
ATOM 1333 C CA . ASP A 1 179 ? -7.484 -2.056 10.958 1.00 46.09 179 ASP A CA 1
ATOM 1334 C C . ASP A 1 179 ? -8.579 -2.860 11.636 1.00 46.09 179 ASP A C 1
ATOM 1336 O O . ASP A 1 179 ? -8.586 -3.102 12.833 1.00 46.09 179 ASP A O 1
ATOM 1340 N N . GLU A 1 180 ? -9.489 -3.371 10.839 1.00 54.81 180 GLU A N 1
ATOM 1341 C CA . GLU A 1 180 ? -10.238 -4.530 11.190 1.00 54.81 180 GLU A CA 1
ATOM 1342 C C . GLU A 1 180 ? -9.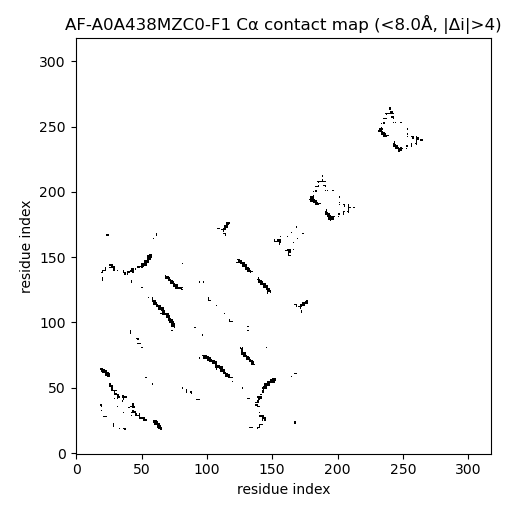326 -5.771 11.047 1.00 54.81 180 GLU A C 1
ATOM 1344 O O . GLU A 1 180 ? -9.697 -6.779 10.446 1.00 54.81 180 GLU A O 1
ATOM 1349 N N . VAL A 1 181 ? -8.110 -5.703 11.623 1.00 61.53 181 VAL A N 1
ATOM 1350 C CA . VAL A 1 181 ? -7.427 -6.890 12.133 1.00 61.53 181 VAL A CA 1
ATOM 1351 C C . VAL A 1 181 ? -8.458 -7.522 13.051 1.00 61.53 181 VAL A C 1
ATOM 1353 O O . VAL A 1 181 ? -8.840 -6.902 14.035 1.00 61.53 181 VAL A O 1
ATOM 1356 N N . CYS A 1 182 ? -8.972 -8.694 12.679 1.00 77.81 182 CYS A N 1
ATOM 1357 C CA . CYS A 1 182 ? -9.871 -9.461 13.539 1.00 77.81 182 CYS A CA 1
ATOM 1358 C C . CYS A 1 182 ? -9.221 -9.602 14.910 1.00 77.81 182 CYS A C 1
ATOM 1360 O O . CYS A 1 182 ? -8.261 -10.360 15.063 1.00 77.81 182 CYS A O 1
ATOM 1362 N N . ASP A 1 183 ? -9.732 -8.839 15.870 1.00 87.69 183 ASP A N 1
ATOM 1363 C CA . ASP A 1 183 ? -9.443 -9.012 17.278 1.00 87.69 183 ASP A CA 1
ATOM 1364 C C . ASP A 1 183 ? -10.546 -9.895 17.827 1.00 87.69 183 ASP A C 1
ATOM 1366 O O . ASP A 1 183 ? -11.684 -9.482 18.057 1.00 87.69 183 ASP A O 1
ATOM 1370 N N . CYS A 1 184 ? -10.207 -11.167 17.916 1.00 89.62 184 CYS A N 1
ATOM 1371 C CA . CYS A 1 184 ? -11.132 -12.230 18.194 1.00 89.62 184 CYS A CA 1
ATOM 1372 C C . CYS A 1 184 ? -10.694 -12.861 19.523 1.00 89.62 184 CYS A C 1
ATOM 1374 O O . CYS A 1 184 ? -9.589 -13.387 19.626 1.00 89.62 184 CYS A O 1
ATOM 1376 N N . HIS A 1 185 ? -11.530 -12.752 20.555 1.00 89.56 185 HIS A N 1
ATOM 1377 C CA . HIS A 1 185 ? -11.259 -13.235 21.910 1.00 89.56 185 HIS A CA 1
ATOM 1378 C C . HIS A 1 185 ? -12.506 -13.880 22.525 1.00 89.56 185 HIS A C 1
ATOM 1380 O O . HIS A 1 185 ? -13.634 -13.647 22.096 1.00 89.56 185 HIS A O 1
ATOM 1386 N N . CYS A 1 186 ? -12.313 -14.705 23.548 1.00 89.88 186 CYS A N 1
ATOM 1387 C CA . CYS A 1 186 ? -13.402 -15.439 24.186 1.00 89.88 186 CYS A CA 1
ATOM 1388 C C . CYS A 1 186 ? -14.014 -14.657 25.353 1.00 89.88 186 CYS A C 1
ATOM 1390 O O . CYS A 1 186 ? -13.302 -14.189 26.242 1.00 89.88 186 CYS A O 1
ATOM 1392 N N . HIS A 1 187 ? -15.346 -14.572 25.387 1.00 83.12 187 HIS A N 1
ATOM 1393 C CA . HIS A 1 187 ? -16.123 -14.068 26.520 1.00 83.12 187 HIS A CA 1
ATOM 1394 C C . HIS A 1 187 ? -17.083 -15.159 27.007 1.00 83.12 187 HIS A C 1
ATOM 1396 O O . HIS A 1 187 ? -18.203 -15.314 26.516 1.00 83.12 187 HIS A O 1
ATOM 1402 N N . GLY A 1 188 ? -16.638 -15.937 27.997 1.00 79.81 188 GLY A N 1
ATOM 1403 C CA . GLY A 1 188 ? -17.369 -17.119 28.450 1.00 79.81 188 GLY A CA 1
ATOM 1404 C C . GLY A 1 188 ? -17.408 -18.186 27.354 1.00 79.81 188 GLY A C 1
ATOM 1405 O O . GLY A 1 188 ? -16.371 -18.546 26.812 1.00 79.81 188 GLY A O 1
ATOM 1406 N N . ALA A 1 189 ? -18.604 -18.671 27.010 1.00 76.50 189 ALA A N 1
ATOM 1407 C CA . ALA A 1 189 ? -18.790 -19.735 26.017 1.00 76.50 189 ALA A CA 1
ATOM 1408 C C . ALA A 1 189 ? -18.906 -19.241 24.557 1.00 76.50 189 ALA A C 1
ATOM 1410 O O . ALA A 1 189 ? -19.225 -20.040 23.676 1.00 76.50 189 ALA A O 1
ATOM 1411 N N . GLY A 1 190 ? -18.724 -17.941 24.301 1.00 81.06 190 GLY A N 1
ATOM 1412 C CA . GLY A 1 190 ? -18.871 -17.347 22.971 1.00 81.06 190 GLY A CA 1
ATOM 1413 C C . GLY A 1 190 ? -17.649 -16.546 22.538 1.00 81.06 190 GLY A C 1
ATOM 1414 O O . GLY A 1 190 ? -17.014 -15.872 23.352 1.00 81.06 190 GLY A O 1
ATOM 1415 N N . GLU A 1 191 ? -17.349 -16.606 21.243 1.00 88.44 191 GLU A N 1
ATOM 1416 C CA . GLU A 1 191 ? -16.375 -15.739 20.597 1.00 88.44 191 GLU A CA 1
ATOM 1417 C C . GLU A 1 191 ? -16.924 -14.310 20.456 1.00 88.44 191 GLU A C 1
ATOM 1419 O O . GLU A 1 191 ? -18.065 -14.097 20.036 1.00 88.44 191 GLU A O 1
ATOM 1424 N N . HIS A 1 192 ? -16.107 -13.321 20.810 1.00 90.62 192 HIS A N 1
ATOM 1425 C CA . HIS A 1 192 ? -16.330 -11.919 20.496 1.00 90.62 192 HIS A CA 1
ATOM 1426 C C . HIS A 1 192 ? -15.240 -11.467 19.536 1.00 90.62 192 HIS A C 1
ATOM 1428 O O . HIS A 1 192 ? -14.050 -11.636 19.792 1.00 90.62 192 HIS A O 1
ATOM 1434 N N . CYS A 1 193 ? -15.666 -10.934 18.400 1.00 89.69 193 CYS A N 1
ATOM 1435 C CA . CYS A 1 193 ? -14.784 -10.574 17.311 1.00 89.69 193 CYS A CA 1
ATOM 1436 C C . CYS A 1 193 ? -15.058 -9.126 16.918 1.00 89.69 193 CYS A C 1
ATOM 1438 O O . CYS A 1 193 ? -16.176 -8.804 16.512 1.00 89.69 193 CYS A O 1
ATOM 1440 N N . GLU A 1 194 ? -14.050 -8.270 17.045 1.00 86.12 194 GLU A N 1
ATOM 1441 C CA . GLU A 1 194 ? -14.079 -6.894 16.566 1.00 86.12 194 GLU A CA 1
ATOM 1442 C C . GLU A 1 194 ? -13.282 -6.808 15.258 1.00 86.12 194 GLU A C 1
ATOM 1444 O O . GLU A 1 194 ? -12.172 -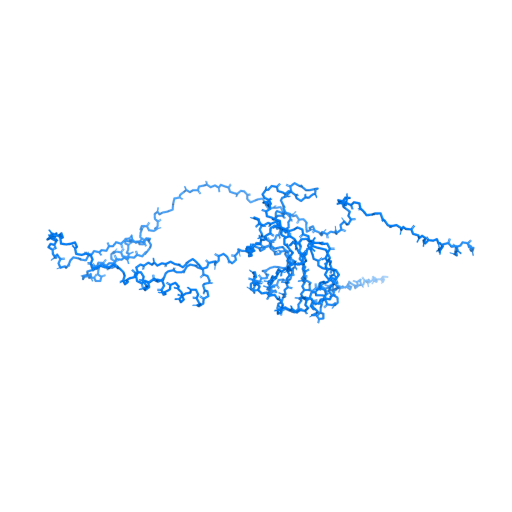7.333 15.140 1.00 86.12 194 GLU A O 1
ATOM 1449 N N . GLY A 1 195 ? -13.886 -6.194 14.242 1.00 79.56 195 GLY A N 1
ATOM 1450 C CA . GLY A 1 195 ? -13.320 -6.092 12.902 1.00 79.56 195 GLY A CA 1
ATOM 1451 C C . GLY A 1 195 ? -13.933 -7.039 11.857 1.00 79.56 195 GLY A C 1
ATOM 1452 O O . GLY A 1 195 ? -15.035 -7.567 12.010 1.00 79.56 195 GLY A O 1
ATOM 1453 N N . ASN A 1 196 ? -13.199 -7.254 10.764 1.00 69.44 196 ASN A N 1
ATOM 1454 C CA . ASN A 1 196 ? -13.664 -7.782 9.486 1.00 69.44 196 ASN A CA 1
ATOM 1455 C C . ASN A 1 196 ? -13.054 -9.162 9.382 1.00 69.44 196 ASN A C 1
ATOM 1457 O O . ASN A 1 196 ? -12.094 -9.432 8.657 1.00 69.44 196 ASN A O 1
ATOM 1461 N N . CYS A 1 197 ? -13.564 -10.028 10.239 1.00 81.06 197 CYS A N 1
ATOM 1462 C CA . CYS A 1 197 ? -13.011 -11.343 10.443 1.00 81.06 197 CYS A CA 1
ATOM 1463 C C . CYS A 1 197 ? -13.366 -12.218 9.248 1.00 81.06 197 CYS A C 1
ATOM 1465 O O . CYS A 1 197 ? -14.538 -12.391 8.899 1.00 81.06 197 CYS A O 1
ATOM 1467 N N . SER A 1 198 ? -12.353 -12.812 8.620 1.00 77.94 198 SER A N 1
ATOM 1468 C CA . SER A 1 198 ? -12.608 -13.852 7.632 1.00 77.94 198 SER A CA 1
ATOM 1469 C C . SER A 1 198 ? -13.350 -15.025 8.294 1.00 77.94 198 SER A C 1
ATOM 1471 O O . SER A 1 198 ? -13.163 -15.283 9.487 1.00 77.94 198 SER A O 1
ATOM 1473 N N . PRO A 1 199 ? -14.153 -15.801 7.541 1.00 81.69 199 PRO A N 1
ATOM 1474 C CA . PRO A 1 199 ? -14.836 -16.972 8.091 1.00 81.69 199 PRO A CA 1
ATOM 1475 C C . PRO A 1 199 ? -13.892 -17.966 8.784 1.00 81.69 199 PRO A C 1
ATOM 1477 O O . PRO A 1 199 ? -14.282 -18.589 9.762 1.00 81.69 199 PRO A O 1
ATOM 1480 N N . ALA A 1 200 ? -12.647 -18.083 8.309 1.00 77.12 200 ALA A N 1
ATOM 1481 C CA . ALA A 1 200 ? -11.637 -18.935 8.933 1.00 77.12 200 ALA A CA 1
ATOM 1482 C C . ALA A 1 200 ? -11.214 -18.422 10.320 1.00 77.12 200 ALA A C 1
ATOM 1484 O O . ALA A 1 200 ? -11.100 -19.214 11.244 1.00 77.12 200 ALA A O 1
ATOM 1485 N N . GLN A 1 201 ? -11.038 -17.108 10.483 1.00 84.31 201 GLN A N 1
ATOM 1486 C CA . GLN A 1 201 ? -10.675 -16.520 11.776 1.00 84.31 201 GLN A CA 1
ATOM 1487 C C . GLN A 1 201 ? -11.812 -16.623 12.801 1.00 84.31 201 GLN A C 1
ATOM 1489 O O . GLN A 1 201 ? -11.554 -16.892 13.968 1.00 84.31 201 GLN A O 1
ATOM 1494 N N . LEU A 1 202 ? -13.066 -16.456 12.364 1.00 89.31 202 LEU A N 1
ATOM 1495 C CA . LEU A 1 202 ? -14.237 -16.679 13.221 1.00 89.31 202 LEU A CA 1
ATOM 1496 C C . LEU A 1 202 ? -14.337 -18.144 13.671 1.00 89.31 202 LEU A C 1
ATOM 1498 O O . LEU A 1 202 ? -14.655 -18.425 14.824 1.00 89.31 202 LEU A O 1
ATOM 1502 N N . ASP A 1 203 ? -14.066 -19.085 12.763 1.00 89.69 203 ASP A N 1
ATOM 1503 C CA . ASP A 1 203 ? -14.089 -20.515 13.070 1.00 89.69 203 ASP A CA 1
ATOM 1504 C C . ASP A 1 203 ? -12.966 -20.918 14.041 1.00 89.69 203 ASP A C 1
ATOM 1506 O O . ASP A 1 203 ? -13.235 -21.681 14.972 1.00 89.69 203 ASP A O 1
ATOM 1510 N N . ASP A 1 204 ? -11.751 -20.389 13.860 1.00 86.94 204 ASP A N 1
ATOM 1511 C CA . ASP A 1 204 ? -10.615 -20.621 14.762 1.00 86.94 204 ASP A CA 1
ATOM 1512 C C . ASP A 1 204 ? -10.879 -20.028 16.153 1.00 86.94 204 ASP A C 1
ATOM 1514 O O . ASP A 1 204 ? -10.749 -20.739 17.148 1.00 86.94 204 ASP A O 1
ATOM 1518 N N . ALA A 1 205 ? -11.351 -18.778 16.237 1.00 88.75 205 ALA A N 1
ATOM 1519 C CA . ALA A 1 205 ? -11.691 -18.141 17.511 1.00 88.75 205 ALA A CA 1
ATOM 1520 C C . ALA A 1 205 ? -12.770 -18.928 18.270 1.00 88.75 205 ALA A C 1
ATOM 1522 O O . ALA A 1 205 ? -12.633 -19.201 19.462 1.00 88.75 205 ALA A O 1
ATOM 1523 N N . ARG A 1 206 ? -13.817 -19.387 17.573 1.00 90.56 206 ARG A N 1
ATOM 1524 C CA . ARG A 1 206 ? -14.844 -20.246 18.176 1.00 90.56 206 ARG A CA 1
ATOM 1525 C C . ARG A 1 206 ? -14.273 -21.571 18.682 1.00 90.56 206 ARG A C 1
ATOM 1527 O O . ARG A 1 206 ? -14.713 -22.067 19.719 1.00 90.56 206 ARG A O 1
ATOM 1534 N N . ALA A 1 207 ? -13.332 -22.172 17.954 1.00 90.56 207 ALA A N 1
ATOM 1535 C CA . ALA A 1 207 ? -12.688 -23.412 18.376 1.00 90.56 207 ALA A CA 1
ATOM 1536 C C . ALA A 1 207 ? -11.832 -23.209 19.635 1.00 90.56 207 ALA A C 1
ATOM 1538 O O . ALA A 1 207 ? -11.888 -24.049 20.533 1.00 90.56 207 ALA A O 1
ATOM 1539 N N . GLU A 1 208 ? -11.104 -22.093 19.733 1.00 87.56 208 GLU A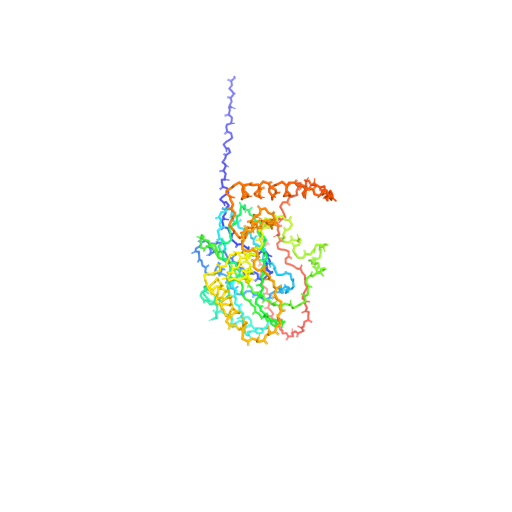 N 1
ATOM 1540 C CA . GLU A 1 208 ? -10.353 -21.718 20.937 1.00 87.56 208 GLU A CA 1
ATOM 1541 C C . GLU A 1 208 ? -11.284 -21.540 22.147 1.00 87.56 208 GLU A C 1
ATOM 1543 O O . GLU A 1 208 ? -11.021 -22.115 23.202 1.00 87.56 208 GLU A O 1
ATOM 1548 N N . CYS A 1 209 ? -12.432 -20.872 21.979 1.00 88.88 209 CYS A N 1
ATOM 1549 C CA . CYS A 1 209 ? -13.392 -20.680 23.075 1.00 88.88 209 CYS A CA 1
ATOM 1550 C C . CYS A 1 209 ? -14.044 -21.979 23.564 1.00 88.88 209 CYS A C 1
ATOM 1552 O O . CYS A 1 209 ? -14.448 -22.075 24.721 1.00 88.88 209 CYS A O 1
ATOM 1554 N N . MET A 1 210 ? -14.164 -22.988 22.697 1.00 84.31 210 MET A N 1
ATOM 1555 C CA . MET A 1 210 ? -14.662 -24.308 23.095 1.00 84.31 210 MET A CA 1
ATOM 1556 C C . MET A 1 210 ? -13.583 -25.169 23.757 1.00 84.31 210 MET A C 1
ATOM 1558 O O . MET A 1 210 ? -13.922 -26.013 24.578 1.00 84.31 210 MET A O 1
ATOM 1562 N N . ALA A 1 211 ? -12.308 -24.972 23.411 1.00 81.06 211 ALA A N 1
ATOM 1563 C CA . ALA A 1 211 ? -11.202 -25.751 23.962 1.00 81.06 211 ALA A CA 1
ATOM 1564 C C . ALA A 1 211 ? -10.886 -25.372 25.418 1.00 81.06 211 ALA A C 1
ATOM 1566 O O . ALA A 1 211 ? -10.667 -26.262 26.233 1.00 81.06 211 ALA A O 1
ATOM 1567 N N . ASP A 1 212 ? -10.931 -24.081 25.759 1.00 64.25 212 ASP A N 1
ATOM 1568 C CA . ASP A 1 212 ? -10.667 -23.599 27.129 1.00 64.25 212 ASP A CA 1
ATOM 1569 C C . ASP A 1 212 ? -11.766 -24.009 28.127 1.00 64.25 212 ASP A C 1
ATOM 1571 O O . ASP A 1 212 ? -11.552 -24.038 29.336 1.00 64.25 212 ASP A O 1
ATOM 1575 N N . HIS A 1 213 ? -12.955 -24.367 27.633 1.00 62.97 213 HIS A N 1
ATOM 1576 C CA . HIS A 1 213 ? -14.080 -24.759 28.479 1.00 62.97 213 HIS A CA 1
ATOM 1577 C C . HIS A 1 213 ? -14.027 -26.228 28.941 1.00 62.97 213 HIS A C 1
ATOM 1579 O O . HIS A 1 213 ? -14.815 -26.612 29.809 1.00 62.97 213 HIS A O 1
ATOM 1585 N N . ASP A 1 214 ? -13.120 -27.032 28.374 1.00 59.44 214 ASP A N 1
ATOM 1586 C CA . ASP A 1 214 ? -12.987 -28.466 28.661 1.00 59.44 214 ASP A CA 1
ATOM 1587 C C . ASP A 1 214 ? -11.899 -28.787 29.711 1.00 59.44 214 ASP A C 1
ATOM 1589 O O . ASP A 1 214 ? -11.830 -29.934 30.158 1.00 59.44 214 ASP A O 1
ATOM 1593 N N . ASP A 1 215 ? -11.088 -27.809 30.143 1.00 57.28 215 ASP A N 1
ATOM 1594 C CA . ASP A 1 215 ? -9.935 -28.052 31.033 1.00 57.28 215 ASP A CA 1
ATOM 1595 C C . ASP A 1 215 ? -10.119 -27.614 32.505 1.00 57.28 215 ASP A C 1
ATOM 1597 O O . ASP A 1 215 ? -9.301 -27.995 33.343 1.00 57.28 215 ASP A O 1
ATOM 1601 N N . ASP A 1 216 ? -11.211 -26.932 32.874 1.00 51.59 216 ASP A N 1
ATOM 1602 C CA . ASP A 1 216 ? -11.465 -26.515 34.264 1.00 51.59 216 ASP A CA 1
ATOM 1603 C C . ASP A 1 216 ? -12.756 -27.123 34.840 1.00 51.59 216 ASP A C 1
ATOM 1605 O O . ASP A 1 216 ? -13.868 -26.651 34.599 1.00 51.59 216 ASP A O 1
ATOM 1609 N N . HIS A 1 217 ? -12.578 -28.197 35.622 1.00 52.16 217 HIS A N 1
ATOM 1610 C CA . HIS A 1 217 ? -13.068 -28.362 37.007 1.00 52.16 217 HIS A CA 1
ATOM 1611 C C . HIS A 1 217 ? -13.289 -29.839 37.389 1.00 52.16 217 HIS A C 1
ATOM 1613 O O . HIS A 1 217 ? -14.395 -30.255 37.724 1.00 52.16 217 HIS A O 1
ATOM 1619 N N . ASP A 1 218 ? -12.193 -30.604 37.415 1.00 54.00 218 ASP A N 1
ATOM 1620 C CA . ASP A 1 218 ? -12.044 -31.801 38.267 1.00 54.00 218 ASP A CA 1
ATOM 1621 C C . ASP A 1 218 ? -11.117 -31.515 39.475 1.00 54.00 218 ASP A C 1
ATOM 1623 O O . ASP A 1 218 ? -10.690 -32.432 40.176 1.00 54.00 218 ASP A O 1
ATOM 1627 N N . ASP A 1 219 ? -10.793 -30.245 39.751 1.00 59.00 219 ASP A N 1
ATOM 1628 C CA . ASP A 1 219 ? -10.084 -29.884 40.977 1.00 59.00 219 ASP A CA 1
ATOM 1629 C C . ASP A 1 219 ? -11.078 -29.814 42.139 1.00 59.00 219 ASP A C 1
ATOM 1631 O O . ASP A 1 219 ? -11.731 -28.801 42.393 1.00 59.00 219 ASP A O 1
ATOM 1635 N N . ASP A 1 220 ? -11.153 -30.964 42.807 1.00 54.34 220 ASP A N 1
ATOM 1636 C CA . ASP A 1 220 ? -11.717 -31.302 44.112 1.00 54.34 220 ASP A CA 1
ATOM 1637 C C . ASP A 1 220 ? -11.396 -30.275 45.227 1.00 54.34 220 ASP A C 1
ATOM 1639 O O . ASP A 1 220 ? -10.760 -30.588 46.241 1.00 54.34 220 ASP A O 1
ATOM 1643 N N . HIS A 1 221 ? -11.844 -29.029 45.088 1.00 54.97 221 HIS A N 1
ATOM 1644 C CA . HIS A 1 221 ? -11.931 -28.098 46.203 1.00 54.97 221 HIS A CA 1
ATOM 1645 C C . HIS A 1 221 ? -13.235 -28.348 46.959 1.00 54.97 221 HIS A C 1
ATOM 1647 O O . HIS A 1 221 ? -14.215 -27.613 46.853 1.00 54.97 221 HIS A O 1
ATOM 1653 N N . ASP A 1 222 ? -13.182 -29.417 47.757 1.00 55.84 222 ASP A N 1
ATOM 1654 C CA . ASP A 1 222 ? -13.965 -29.636 48.972 1.00 55.84 222 ASP A CA 1
ATOM 1655 C C . ASP A 1 222 ? -13.722 -28.474 49.962 1.00 55.84 222 ASP A C 1
ATOM 1657 O O . ASP A 1 222 ? -13.101 -28.645 51.012 1.00 55.84 222 ASP A O 1
ATOM 1661 N N . ASP A 1 223 ? -14.162 -27.265 49.630 1.00 57.78 223 ASP A N 1
ATOM 1662 C CA . ASP A 1 223 ? -14.364 -26.212 50.614 1.00 57.78 223 ASP A CA 1
ATOM 1663 C C . ASP A 1 223 ? -15.869 -26.017 50.755 1.00 57.78 223 ASP A C 1
ATOM 1665 O O . ASP A 1 223 ? -16.526 -25.355 49.952 1.00 57.78 223 ASP A O 1
ATOM 1669 N N . ASP A 1 224 ? -16.380 -26.669 51.802 1.00 54.50 224 ASP A N 1
ATOM 1670 C CA . ASP A 1 224 ? -17.694 -26.544 52.428 1.00 54.50 224 ASP A CA 1
ATOM 1671 C C . ASP A 1 224 ? -18.064 -25.068 52.690 1.00 54.50 224 ASP A C 1
ATOM 1673 O O . ASP A 1 224 ? -18.102 -24.582 53.828 1.00 54.50 224 ASP A O 1
ATOM 1677 N N . HIS A 1 225 ? -18.351 -24.318 51.635 1.00 55.97 225 HIS A N 1
ATOM 1678 C CA . HIS A 1 225 ? -19.124 -23.101 51.724 1.00 55.97 225 HIS A CA 1
ATOM 1679 C C . HIS A 1 225 ? -20.566 -23.466 51.421 1.00 55.97 225 HIS A C 1
ATOM 1681 O O . HIS A 1 225 ? -21.023 -23.402 50.284 1.00 55.97 225 HIS A O 1
ATOM 1687 N N . ASP A 1 226 ? -21.254 -23.850 52.500 1.00 51.31 226 ASP A N 1
ATOM 1688 C CA . ASP A 1 226 ? -22.695 -23.713 52.693 1.00 51.31 226 ASP A CA 1
ATOM 1689 C C . ASP A 1 226 ? -23.113 -22.269 52.334 1.00 51.31 226 ASP A C 1
ATOM 1691 O O . ASP A 1 226 ? -23.325 -21.414 53.197 1.00 51.31 226 ASP A O 1
ATOM 1695 N N . HIS A 1 227 ? -23.161 -21.951 51.045 1.00 54.81 227 HIS A N 1
ATOM 1696 C CA . HIS A 1 227 ? -23.957 -20.857 50.538 1.00 54.81 227 HIS A CA 1
ATOM 1697 C C . HIS A 1 227 ? -25.328 -21.451 50.300 1.00 54.81 227 HIS A C 1
ATOM 1699 O O . HIS A 1 227 ? -25.575 -22.082 49.280 1.00 54.81 227 HIS A O 1
ATOM 1705 N N . ASP A 1 228 ? -26.166 -21.303 51.327 1.00 55.31 228 ASP A N 1
ATOM 1706 C CA . ASP A 1 228 ? -27.604 -21.485 51.243 1.00 55.31 228 ASP A CA 1
ATOM 1707 C C . ASP A 1 228 ? -28.085 -20.927 49.898 1.00 55.31 228 ASP A C 1
ATOM 1709 O O . ASP A 1 228 ? -28.020 -19.717 49.661 1.00 55.31 228 ASP A O 1
ATOM 1713 N N . ASP A 1 229 ? -28.506 -21.839 49.021 1.00 51.62 229 ASP A N 1
ATOM 1714 C CA . ASP A 1 229 ? -29.216 -21.556 47.787 1.00 51.62 229 ASP A CA 1
ATOM 1715 C C . ASP A 1 229 ? -30.455 -20.724 48.138 1.00 51.62 229 ASP A C 1
ATOM 1717 O O . ASP A 1 229 ? -31.522 -21.255 48.463 1.00 51.62 229 ASP A O 1
ATOM 1721 N N . ASP A 1 230 ? -30.319 -19.399 48.094 1.00 55.41 230 ASP A N 1
ATOM 1722 C CA . ASP A 1 230 ? -31.460 -18.495 48.029 1.00 55.41 230 ASP A CA 1
ATOM 1723 C C . ASP A 1 230 ? -31.996 -18.578 46.592 1.00 55.41 230 ASP A C 1
ATOM 1725 O O . ASP A 1 230 ? -31.786 -17.715 45.736 1.00 55.41 230 ASP A O 1
ATOM 1729 N N . GLU A 1 231 ? -32.630 -19.717 46.295 1.00 56.34 231 GLU A N 1
ATOM 1730 C CA . GLU A 1 231 ? -33.426 -19.924 45.096 1.00 56.34 231 GLU A CA 1
ATOM 1731 C C . GLU A 1 231 ? -34.530 -18.853 45.060 1.00 56.34 231 GLU A C 1
ATOM 1733 O O . GLU A 1 231 ? -35.597 -19.014 45.658 1.00 56.34 231 GLU A O 1
ATOM 1738 N N . GLY A 1 232 ? -34.307 -17.757 44.328 1.00 60.81 232 GLY A N 1
ATOM 1739 C CA . GLY A 1 232 ? -35.421 -16.976 43.786 1.00 60.81 232 GLY A CA 1
ATOM 1740 C C . GLY A 1 232 ? -35.301 -15.459 43.747 1.00 60.81 232 GLY A C 1
ATOM 1741 O O . GLY A 1 232 ? -36.280 -14.820 43.352 1.00 60.81 232 GLY A O 1
ATOM 1742 N N . GLU A 1 233 ? -34.174 -14.848 44.111 1.00 78.88 233 GLU A N 1
ATOM 1743 C CA . GLU A 1 233 ? -34.041 -13.397 43.953 1.00 78.88 233 GLU A CA 1
ATOM 1744 C C . GLU A 1 233 ? -33.440 -13.035 42.586 1.00 78.88 233 GLU A C 1
ATOM 1746 O O . GLU A 1 233 ? -32.371 -13.489 42.195 1.00 78.88 233 GLU A O 1
ATOM 1751 N N . CYS A 1 234 ? -34.190 -12.238 41.822 1.00 89.94 234 CYS A N 1
ATOM 1752 C CA . CYS A 1 234 ? -33.751 -11.661 40.555 1.00 89.94 234 CYS A CA 1
ATOM 1753 C C . CYS A 1 234 ? -32.623 -10.651 40.801 1.00 89.94 234 CYS A C 1
ATOM 1755 O O . CYS A 1 234 ? -32.863 -9.622 41.440 1.00 89.94 234 CYS A O 1
ATOM 1757 N N . ASP A 1 235 ? -31.443 -10.919 40.249 1.00 92.62 235 ASP A N 1
ATOM 1758 C CA . ASP A 1 235 ? -30.276 -10.040 40.296 1.00 92.62 235 ASP A CA 1
ATOM 1759 C C . ASP A 1 235 ? -30.002 -9.466 38.904 1.00 92.62 235 ASP A C 1
ATOM 1761 O O . ASP A 1 235 ? -29.674 -10.203 37.977 1.00 92.62 235 ASP A O 1
ATOM 1765 N N . CYS A 1 236 ? -30.155 -8.152 38.748 1.00 92.81 236 CYS A N 1
ATOM 1766 C CA . CYS A 1 236 ? -29.893 -7.443 37.500 1.00 92.81 236 CYS A CA 1
ATOM 1767 C C . CYS A 1 236 ? -28.787 -6.406 37.704 1.00 92.81 236 CYS A C 1
ATOM 1769 O O . CYS A 1 236 ? -28.869 -5.584 38.616 1.00 92.81 236 CYS A O 1
ATOM 1771 N N . HIS A 1 237 ? -27.810 -6.373 36.803 1.00 90.69 237 HIS A N 1
ATOM 1772 C CA . HIS A 1 237 ? -26.754 -5.362 36.763 1.00 90.69 237 HIS A CA 1
ATOM 1773 C C . HIS A 1 237 ? -26.495 -4.895 35.324 1.00 90.69 237 HIS A C 1
ATOM 1775 O O . HIS A 1 237 ? -26.964 -5.505 34.366 1.00 90.69 237 HIS A O 1
ATOM 1781 N N . CYS A 1 238 ? -25.773 -3.785 35.171 1.00 89.94 238 CYS A N 1
ATOM 1782 C CA . CYS A 1 238 ? -25.499 -3.169 33.872 1.00 89.94 238 CYS A CA 1
ATOM 1783 C C . CYS A 1 238 ? -24.033 -3.347 33.471 1.00 89.94 238 CYS A C 1
ATOM 1785 O O . CYS A 1 238 ? -23.144 -3.111 34.291 1.00 89.94 238 CYS A O 1
ATOM 1787 N N . HIS A 1 239 ? -23.793 -3.652 32.196 1.00 84.31 239 HIS A N 1
ATOM 1788 C CA . HIS A 1 239 ? -22.484 -3.570 31.544 1.00 84.31 239 HIS A CA 1
ATOM 1789 C C . HIS A 1 239 ? -22.600 -2.608 30.364 1.00 84.31 239 HIS A C 1
ATOM 1791 O O . HIS A 1 239 ? -23.109 -2.959 29.307 1.00 84.31 239 HIS A O 1
ATOM 1797 N N . GLY A 1 240 ? -22.187 -1.355 30.565 1.00 82.75 240 GLY A N 1
ATOM 1798 C CA . GLY A 1 240 ? -22.413 -0.306 29.569 1.00 82.75 240 GLY A CA 1
ATOM 1799 C C . GLY A 1 240 ? -23.902 0.019 29.419 1.00 82.75 240 GLY A C 1
ATOM 1800 O O . GLY A 1 240 ? -24.546 0.421 30.390 1.00 82.75 240 GLY A O 1
ATOM 1801 N N . ASP A 1 241 ? -24.431 -0.124 28.206 1.00 82.00 241 ASP A N 1
ATOM 1802 C CA . ASP A 1 241 ? -25.842 0.080 27.864 1.00 82.00 241 ASP A CA 1
ATOM 1803 C C . ASP A 1 241 ? -26.686 -1.207 27.892 1.00 82.00 241 ASP A C 1
ATOM 1805 O O . ASP A 1 241 ? -27.905 -1.136 27.714 1.00 82.00 241 ASP A O 1
ATOM 1809 N N . GLU A 1 242 ? -26.079 -2.360 28.192 1.00 83.88 242 GLU A N 1
ATOM 1810 C CA . GLU A 1 242 ? -26.767 -3.650 28.258 1.00 83.88 242 GLU A CA 1
ATOM 1811 C C . GLU A 1 242 ? -27.067 -4.092 29.700 1.00 83.88 242 GLU A C 1
ATOM 1813 O O . GLU A 1 242 ? -26.235 -3.985 30.608 1.00 83.88 242 GLU A O 1
ATOM 1818 N N . GLU A 1 243 ? -28.287 -4.601 29.915 1.00 87.88 243 GLU A N 1
ATOM 1819 C CA . GLU A 1 243 ? -28.697 -5.225 31.176 1.00 87.88 243 GLU A CA 1
ATOM 1820 C C . GLU A 1 243 ? -28.359 -6.722 31.174 1.00 87.88 243 GLU A C 1
ATOM 1822 O O . GLU A 1 243 ? -28.625 -7.434 30.205 1.00 87.88 243 GLU A O 1
ATOM 1827 N N . HIS A 1 244 ? -27.836 -7.225 32.288 1.00 90.88 244 HIS A N 1
ATOM 1828 C CA . HIS A 1 244 ? -27.691 -8.654 32.522 1.00 90.88 244 HIS A CA 1
ATOM 1829 C C . HIS A 1 244 ? -28.434 -9.033 33.797 1.00 90.88 244 HIS A C 1
ATOM 1831 O O . HIS A 1 244 ? -28.180 -8.472 34.862 1.00 90.88 244 HIS A O 1
ATOM 1837 N N . CYS A 1 245 ? -29.378 -9.965 33.673 1.00 92.25 245 CYS A N 1
ATOM 1838 C CA . CYS A 1 245 ? -30.234 -10.407 34.764 1.00 92.25 245 CYS A CA 1
ATOM 1839 C C . CYS A 1 245 ? -30.115 -11.919 34.966 1.00 92.25 245 CYS A C 1
ATOM 1841 O O . CYS A 1 245 ? -30.277 -12.680 34.013 1.00 92.25 245 CYS A O 1
ATOM 1843 N N . SER A 1 246 ? -29.882 -12.337 36.208 1.00 92.19 246 SER A N 1
ATOM 1844 C CA . SER A 1 246 ? -29.835 -13.727 36.656 1.00 92.19 246 SER A CA 1
ATOM 1845 C C . SER A 1 246 ? -30.997 -14.022 37.614 1.00 92.19 246 SER A C 1
ATOM 1847 O O . SER A 1 246 ? -31.409 -13.161 38.393 1.00 92.19 246 SER A O 1
ATOM 1849 N N . GLY A 1 247 ? -31.543 -15.239 37.549 1.00 87.44 247 GLY A N 1
ATOM 1850 C CA . GLY A 1 247 ? -32.694 -15.682 38.348 1.00 87.44 247 GLY A CA 1
ATOM 1851 C C . GLY A 1 247 ? -34.069 -15.435 37.704 1.00 87.44 247 GLY A C 1
ATOM 1852 O O . GLY A 1 247 ? -34.188 -14.986 36.561 1.00 87.44 247 GLY A O 1
ATOM 1853 N N . ASP A 1 248 ? -35.140 -15.748 38.444 1.00 87.50 248 ASP A N 1
ATOM 1854 C CA . ASP A 1 248 ? -36.536 -15.639 37.984 1.00 87.50 248 ASP A CA 1
ATOM 1855 C C . ASP A 1 248 ? -37.051 -14.188 38.041 1.00 87.50 248 ASP A C 1
ATOM 1857 O O . ASP A 1 248 ? -37.881 -13.791 38.865 1.00 87.50 248 ASP A O 1
ATOM 1861 N N . CYS A 1 249 ? -36.548 -13.362 37.127 1.00 92.19 249 CYS A N 1
ATOM 1862 C CA . CYS A 1 249 ? -36.926 -11.962 37.015 1.00 92.19 249 CYS A CA 1
ATOM 1863 C C . CYS A 1 249 ? -38.333 -11.770 36.447 1.00 92.19 249 CYS A C 1
ATOM 1865 O O . CYS A 1 249 ? -38.677 -12.209 35.347 1.00 92.19 249 CYS A O 1
ATOM 1867 N N . THR A 1 250 ? -39.159 -11.006 37.159 1.00 93.19 250 THR A N 1
ATOM 1868 C CA . THR A 1 250 ? -40.421 -10.519 36.603 1.00 93.19 250 THR A CA 1
ATOM 1869 C C . THR A 1 250 ? -40.154 -9.519 35.477 1.00 93.19 250 THR A C 1
ATOM 1871 O O . THR A 1 250 ? -39.179 -8.767 35.496 1.00 93.19 250 THR A O 1
ATOM 1874 N N . GLN A 1 251 ? -41.082 -9.414 34.523 1.00 90.50 251 GLN A N 1
ATOM 1875 C CA . GLN A 1 251 ? -40.979 -8.442 33.427 1.00 90.50 251 GLN A CA 1
ATOM 1876 C C . GLN A 1 251 ? -40.788 -6.994 33.920 1.00 90.50 251 GLN A C 1
ATOM 1878 O O . GLN A 1 251 ? -40.149 -6.184 33.249 1.00 90.50 251 GLN A O 1
ATOM 1883 N N . THR A 1 252 ? -41.337 -6.656 35.091 1.00 92.69 252 THR A N 1
ATOM 1884 C CA . THR A 1 252 ? -41.154 -5.343 35.720 1.00 92.69 252 THR A CA 1
ATOM 1885 C C . THR A 1 252 ? -39.715 -5.125 36.179 1.00 92.69 252 THR A C 1
ATOM 1887 O O . THR A 1 252 ? -39.198 -4.032 35.976 1.00 92.69 252 THR A O 1
ATOM 1890 N N . GLN A 1 253 ? -39.054 -6.141 36.740 1.00 91.94 253 GLN A N 1
ATOM 1891 C CA . GLN A 1 253 ? -37.646 -6.055 37.142 1.00 91.94 253 GLN A CA 1
ATOM 1892 C C . GLN A 1 253 ? -36.733 -5.879 35.928 1.00 91.94 253 GLN A C 1
ATOM 1894 O O . GLN A 1 253 ? -35.946 -4.940 35.917 1.00 91.94 253 GLN A O 1
ATOM 1899 N N . LEU A 1 254 ? -36.935 -6.667 34.865 1.00 92.19 254 LEU A N 1
ATOM 1900 C CA . LEU A 1 254 ? -36.192 -6.513 33.605 1.00 92.19 254 LEU A CA 1
ATOM 1901 C C . LEU A 1 254 ? -36.355 -5.101 33.016 1.00 92.19 254 LEU A C 1
ATOM 1903 O O . LEU A 1 254 ? -35.394 -4.454 32.615 1.00 92.19 254 LEU A O 1
ATOM 1907 N N . THR A 1 255 ? -37.587 -4.582 33.016 1.00 91.94 255 THR A N 1
ATOM 1908 C CA . THR A 1 255 ? -37.877 -3.238 32.485 1.00 91.94 255 THR A CA 1
ATOM 1909 C C . THR A 1 255 ? -37.220 -2.135 33.319 1.00 91.94 255 THR A C 1
ATOM 1911 O O . THR A 1 255 ? -36.752 -1.143 32.762 1.00 91.94 255 THR A O 1
ATOM 1914 N N . ASN A 1 256 ? -37.189 -2.293 34.645 1.00 90.38 256 ASN A N 1
ATOM 1915 C CA . ASN A 1 256 ? -36.541 -1.333 35.535 1.00 90.38 256 ASN A CA 1
ATOM 1916 C C . ASN A 1 256 ? -35.018 -1.361 35.362 1.00 90.38 256 ASN A C 1
ATOM 1918 O O . ASN A 1 256 ? -34.427 -0.296 35.214 1.00 90.38 256 ASN A O 1
ATOM 1922 N N . ALA A 1 257 ? -34.415 -2.551 35.282 1.00 90.06 257 ALA A N 1
ATOM 1923 C CA . ALA A 1 257 ? -32.987 -2.712 35.021 1.00 90.06 257 ALA A CA 1
ATOM 1924 C C . ALA A 1 257 ? -32.578 -2.032 33.704 1.00 90.06 257 ALA A C 1
ATOM 1926 O O . ALA A 1 257 ? -31.671 -1.204 33.696 1.00 90.06 257 ALA A O 1
ATOM 1927 N N . ARG A 1 258 ? -33.338 -2.249 32.619 1.00 90.06 258 ARG A N 1
ATOM 1928 C CA . ARG A 1 258 ? -33.119 -1.574 31.327 1.00 90.06 258 ARG A CA 1
ATOM 1929 C C . ARG A 1 258 ? -33.088 -0.058 31.428 1.00 90.06 258 ARG A C 1
ATOM 1931 O O . ARG A 1 258 ? -32.256 0.615 30.814 1.00 90.06 258 ARG A O 1
ATOM 1938 N N . ALA A 1 259 ? -34.049 0.492 32.166 1.00 89.81 259 ALA A N 1
ATOM 1939 C CA . ALA A 1 259 ? -34.176 1.929 32.347 1.00 89.81 259 ALA A CA 1
ATOM 1940 C C . ALA A 1 259 ? -33.007 2.497 33.164 1.00 89.81 259 ALA A C 1
ATOM 1942 O O . ALA A 1 259 ? -32.533 3.590 32.855 1.00 89.81 259 ALA A O 1
ATOM 1943 N N . GLU A 1 260 ? -32.527 1.756 34.165 1.00 88.94 260 GLU A N 1
ATOM 1944 C CA . GLU A 1 260 ? -31.355 2.122 34.963 1.00 88.94 260 GLU A CA 1
ATOM 1945 C C . GLU A 1 260 ? -30.066 2.094 34.126 1.00 88.94 260 GLU A C 1
ATOM 1947 O O . GLU A 1 260 ? -29.319 3.075 34.155 1.00 88.94 260 GLU A O 1
ATOM 1952 N N . CYS A 1 261 ? -29.856 1.068 33.292 1.00 88.94 261 CYS A N 1
ATOM 1953 C CA . CYS A 1 261 ? -28.684 0.990 32.408 1.00 88.94 261 CYS A CA 1
ATOM 1954 C C . CYS A 1 261 ? -28.679 2.116 31.360 1.00 88.94 261 CYS A C 1
ATOM 1956 O O . CYS A 1 261 ? -27.677 2.805 31.165 1.00 88.94 261 CYS A O 1
ATOM 1958 N N . SER A 1 262 ? -29.843 2.406 30.768 1.00 85.00 262 SER A N 1
ATOM 1959 C CA . SER A 1 262 ? -29.995 3.500 29.796 1.00 85.00 262 SER A CA 1
ATOM 1960 C C . SER A 1 262 ? -29.761 4.886 30.414 1.00 85.00 262 SER A C 1
ATOM 1962 O O . SER A 1 262 ? -29.304 5.809 29.738 1.00 85.00 262 SER A O 1
ATOM 1964 N N . ALA A 1 263 ? -30.096 5.062 31.697 1.00 79.38 263 ALA A N 1
ATOM 1965 C CA . ALA A 1 263 ? -29.880 6.319 32.408 1.00 79.38 263 ALA A CA 1
ATOM 1966 C C . ALA A 1 263 ? -28.402 6.525 32.776 1.00 79.38 263 ALA A C 1
ATOM 1968 O O . ALA A 1 263 ? -27.913 7.652 32.692 1.00 79.38 263 ALA A O 1
ATOM 1969 N N . ALA A 1 264 ? -27.690 5.452 33.133 1.00 71.69 264 ALA A N 1
ATOM 1970 C CA . ALA A 1 264 ? -26.264 5.497 33.448 1.00 71.69 264 ALA A CA 1
ATOM 1971 C C . ALA A 1 264 ? -25.405 5.859 32.222 1.00 71.69 264 ALA A C 1
ATOM 1973 O O . ALA A 1 264 ? -24.492 6.675 32.339 1.00 71.69 264 ALA A O 1
ATOM 1974 N N . ALA A 1 265 ? -25.755 5.353 31.033 1.00 64.69 265 ALA A N 1
ATOM 1975 C CA . ALA A 1 265 ? -25.065 5.683 29.780 1.00 64.69 265 ALA A CA 1
ATOM 1976 C C . ALA A 1 265 ? -25.187 7.173 29.383 1.00 64.69 265 ALA A C 1
ATOM 1978 O O . ALA A 1 265 ? -24.321 7.720 28.700 1.00 64.69 265 ALA A O 1
ATOM 1979 N N . GLY A 1 266 ? -26.240 7.864 29.836 1.00 59.09 266 GLY A N 1
ATOM 1980 C CA . GLY A 1 266 ? -26.462 9.284 29.547 1.00 59.09 266 GLY A CA 1
ATOM 1981 C C . GLY A 1 266 ? -25.609 10.257 30.374 1.00 59.09 266 GLY A C 1
ATOM 1982 O O . GLY A 1 266 ? -25.436 11.405 29.960 1.00 59.09 266 GLY A O 1
ATOM 1983 N N . ASP A 1 267 ? -25.067 9.824 31.519 1.00 52.53 267 ASP A N 1
ATOM 1984 C CA . ASP A 1 267 ? -24.340 10.694 32.463 1.00 52.53 267 ASP A CA 1
ATOM 1985 C C . ASP A 1 267 ? -22.808 10.654 32.271 1.00 52.53 267 ASP A C 1
ATOM 1987 O O . ASP A 1 267 ? -22.066 11.454 32.840 1.00 52.53 267 ASP A O 1
ATOM 1991 N N . SER A 1 268 ? -22.305 9.795 31.377 1.00 51.53 268 SER A N 1
ATOM 1992 C CA . SER A 1 268 ? -20.881 9.723 31.011 1.00 51.53 268 SER A CA 1
ATOM 1993 C C . SER A 1 268 ? -20.430 10.798 30.010 1.00 51.53 268 SER A C 1
ATOM 1995 O O . SER A 1 268 ? -19.350 10.678 29.432 1.00 51.53 268 SER A O 1
ATOM 1997 N N . THR A 1 269 ? -21.183 11.895 29.829 1.00 47.25 269 THR A N 1
ATOM 1998 C CA . THR A 1 269 ? -20.703 13.064 29.061 1.00 47.25 269 THR A CA 1
ATOM 1999 C C . THR A 1 269 ? -19.681 13.849 29.897 1.00 47.25 269 THR A C 1
ATOM 2001 O O . THR A 1 269 ? -19.901 14.977 30.347 1.00 47.25 269 THR A O 1
ATOM 2004 N N . ALA A 1 270 ? -18.529 13.223 30.132 1.00 41.75 270 ALA A N 1
ATOM 2005 C CA . ALA A 1 270 ? -17.358 13.837 30.716 1.00 41.75 270 ALA A CA 1
ATOM 2006 C C . ALA A 1 270 ? -16.708 14.763 29.681 1.00 41.75 270 ALA A C 1
ATOM 2008 O O . ALA A 1 270 ? -16.097 14.359 28.696 1.00 41.75 270 ALA A O 1
ATOM 2009 N N . THR A 1 271 ? -16.874 16.049 29.965 1.00 44.84 271 THR A N 1
ATOM 2010 C CA . THR A 1 271 ? -16.043 17.183 29.562 1.00 44.84 271 THR A CA 1
ATOM 2011 C C . THR A 1 271 ? -14.557 16.805 29.434 1.00 44.84 271 THR A C 1
ATOM 2013 O O . THR A 1 271 ? -13.823 16.846 30.417 1.00 44.84 271 THR A O 1
ATOM 2016 N N . SER A 1 272 ? -14.092 16.533 28.215 1.00 37.66 272 SER A N 1
ATOM 2017 C CA . SER A 1 272 ? -12.672 16.579 27.854 1.00 37.66 272 SER A CA 1
ATOM 2018 C C . SER A 1 272 ? -12.512 17.558 26.704 1.00 37.66 272 SER A C 1
ATOM 2020 O O . SER A 1 272 ? -12.741 17.258 25.536 1.00 37.66 272 SER A O 1
ATOM 2022 N N . GLY A 1 273 ? -12.182 18.793 27.074 1.00 46.75 273 GLY A N 1
ATOM 2023 C CA . GLY A 1 273 ? -11.803 19.834 26.141 1.00 46.75 273 GLY A CA 1
ATOM 2024 C C . GLY A 1 273 ? -10.402 19.577 25.596 1.00 46.75 273 GLY A C 1
ATOM 2025 O O . GLY A 1 273 ? -9.434 19.497 26.348 1.00 46.75 273 GLY A O 1
ATOM 2026 N N . SER A 1 274 ? -10.283 19.550 24.277 1.00 37.50 274 SER A N 1
ATOM 2027 C CA . SER A 1 274 ? -9.091 20.020 23.580 1.00 37.50 274 SER A CA 1
ATOM 2028 C C . SER A 1 274 ? -9.539 20.676 22.288 1.00 37.50 274 SER A C 1
ATOM 2030 O O . SER A 1 274 ? -10.127 20.052 21.411 1.00 37.50 274 SER A O 1
ATOM 2032 N N . GLY A 1 275 ? -9.348 21.992 22.234 1.00 43.97 275 GLY A N 1
ATOM 2033 C CA . GLY A 1 275 ? -9.656 22.791 21.064 1.00 43.97 275 GLY A CA 1
ATOM 2034 C C . GLY A 1 275 ? -8.709 22.430 19.930 1.00 43.97 275 GLY A C 1
ATOM 2035 O O . GLY A 1 275 ? -7.507 22.656 20.036 1.00 43.97 275 GLY A O 1
ATOM 2036 N N . SER A 1 276 ? -9.274 21.921 18.841 1.00 37.66 276 SER A N 1
ATOM 2037 C CA . SER A 1 276 ? -8.615 21.876 17.544 1.00 37.66 276 SER A CA 1
ATOM 2038 C C . SER A 1 276 ? -9.165 23.024 16.706 1.00 37.66 276 SER A C 1
ATOM 2040 O O . SER A 1 276 ? -10.351 23.082 16.381 1.00 37.66 276 SER A O 1
ATOM 2042 N N . THR A 1 277 ? -8.317 24.009 16.432 1.00 34.78 277 THR A N 1
ATOM 2043 C CA . THR A 1 277 ? -8.614 25.091 15.498 1.00 34.78 277 THR A CA 1
ATOM 2044 C C . THR A 1 277 ? -8.522 24.557 14.075 1.00 34.78 277 THR A C 1
ATOM 2046 O O . THR A 1 277 ? -7.425 24.319 13.576 1.00 34.78 277 THR A O 1
ATOM 2049 N N . THR A 1 278 ? -9.661 24.423 13.401 1.00 31.64 278 THR A N 1
ATOM 2050 C CA . THR A 1 278 ? -9.725 24.176 11.958 1.00 31.64 278 THR A CA 1
ATOM 2051 C C . THR A 1 278 ? -9.224 25.411 11.207 1.00 31.64 278 THR A C 1
ATOM 2053 O O . THR A 1 278 ? -9.938 26.403 11.053 1.00 31.64 278 THR A O 1
ATOM 2056 N N . ALA A 1 279 ? -7.977 25.367 10.742 1.00 34.00 279 ALA A N 1
ATOM 2057 C CA . ALA A 1 279 ? -7.474 26.294 9.739 1.00 34.00 279 ALA A CA 1
ATOM 2058 C C . ALA A 1 279 ? -7.814 25.731 8.353 1.00 34.00 279 ALA A C 1
ATOM 2060 O O . ALA A 1 279 ? -7.165 24.816 7.862 1.00 34.00 279 ALA A O 1
ATOM 2061 N N . SER A 1 280 ? -8.858 26.279 7.731 1.00 38.38 280 SER A N 1
ATOM 2062 C CA . SER A 1 280 ? -9.172 26.026 6.325 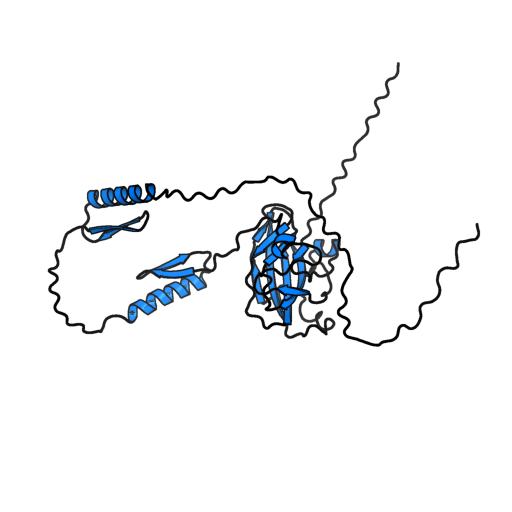1.00 38.38 280 SER A CA 1
ATOM 2063 C C . SER A 1 280 ? -8.141 26.763 5.466 1.00 38.38 280 SER A C 1
ATOM 2065 O O . SER A 1 280 ? -8.226 27.977 5.268 1.00 38.38 280 SER A O 1
ATOM 2067 N N . GLY A 1 281 ? -7.104 26.041 5.045 1.00 33.97 281 GLY A N 1
ATOM 2068 C CA . GLY A 1 281 ? -6.106 26.509 4.093 1.00 33.97 281 GLY A CA 1
ATOM 2069 C C . GLY A 1 281 ? -6.415 25.950 2.712 1.00 33.97 281 GLY A C 1
ATOM 2070 O O . GLY A 1 281 ? -6.172 24.782 2.449 1.00 33.97 281 GLY A O 1
ATOM 2071 N N . THR A 1 282 ? -6.929 26.783 1.811 1.00 37.53 282 THR A N 1
ATOM 2072 C CA . THR A 1 282 ? -6.920 26.506 0.369 1.00 37.53 282 THR A CA 1
ATOM 2073 C C . THR A 1 282 ? -5.468 26.468 -0.114 1.00 37.53 282 THR A C 1
ATOM 2075 O O . THR A 1 282 ? -4.858 27.523 -0.304 1.00 37.53 282 THR A O 1
ATOM 2078 N N . GLY A 1 283 ? -4.907 25.268 -0.262 1.00 33.59 283 GLY A N 1
ATOM 2079 C CA . GLY A 1 283 ? -3.573 25.015 -0.804 1.00 33.59 283 GLY A CA 1
ATOM 2080 C C . GLY A 1 283 ? -3.665 24.361 -2.180 1.00 33.59 283 GLY A C 1
ATOM 2081 O O . GLY A 1 283 ? -4.427 23.424 -2.375 1.00 33.59 283 GLY A O 1
ATOM 2082 N N . ALA A 1 284 ? -2.925 24.902 -3.144 1.00 36.09 284 ALA A N 1
ATOM 2083 C CA . ALA A 1 284 ? -2.850 24.402 -4.510 1.00 36.09 284 ALA A CA 1
ATOM 2084 C C . ALA A 1 284 ? -2.299 22.967 -4.558 1.00 36.09 284 ALA A C 1
ATOM 2086 O O . ALA A 1 284 ? -1.329 22.662 -3.865 1.00 36.09 284 ALA A O 1
ATOM 2087 N N . ALA A 1 285 ? -2.891 22.126 -5.412 1.00 36.53 285 ALA A N 1
ATOM 2088 C CA . ALA A 1 285 ? -2.370 20.808 -5.751 1.00 36.53 285 ALA A CA 1
ATOM 2089 C C . ALA A 1 285 ? -0.900 20.930 -6.183 1.00 36.53 285 ALA A C 1
ATOM 2091 O O . ALA A 1 285 ? -0.578 21.633 -7.145 1.00 36.53 285 ALA A O 1
ATOM 2092 N N . ALA A 1 286 ? -0.004 20.286 -5.439 1.00 35.31 286 ALA A N 1
ATOM 2093 C CA . ALA A 1 286 ? 1.384 20.157 -5.834 1.00 35.31 286 ALA A CA 1
ATOM 2094 C C . ALA A 1 286 ? 1.452 19.088 -6.926 1.00 35.31 286 ALA A C 1
ATOM 2096 O O . ALA A 1 286 ? 1.426 17.897 -6.641 1.00 35.31 286 ALA A O 1
ATOM 2097 N N . THR A 1 287 ? 1.523 19.510 -8.186 1.00 38.31 287 THR A N 1
ATOM 2098 C CA . THR A 1 287 ? 1.995 18.635 -9.258 1.00 38.31 287 THR A CA 1
ATOM 2099 C C . THR A 1 287 ? 3.451 18.307 -8.940 1.00 38.31 287 THR A C 1
ATOM 2101 O O . THR A 1 287 ? 4.320 19.175 -9.063 1.00 38.31 287 THR A O 1
ATOM 2104 N N . ALA A 1 288 ? 3.715 17.086 -8.475 1.00 36.78 288 ALA A N 1
ATOM 2105 C CA . ALA A 1 288 ? 5.063 16.560 -8.334 1.00 36.78 288 ALA A CA 1
ATOM 2106 C C . ALA A 1 288 ? 5.664 16.445 -9.741 1.00 36.78 288 ALA A C 1
ATOM 2108 O O . ALA A 1 288 ? 5.503 15.455 -10.439 1.00 36.78 288 ALA A O 1
ATOM 2109 N N . THR A 1 289 ? 6.290 17.525 -10.207 1.00 34.22 289 THR A N 1
ATOM 2110 C CA . THR A 1 289 ? 7.173 17.457 -11.367 1.00 34.22 289 THR A CA 1
ATOM 2111 C C . THR A 1 289 ? 8.441 16.778 -10.894 1.00 34.22 289 THR A C 1
ATOM 2113 O O . THR A 1 289 ? 9.152 17.320 -10.043 1.00 34.22 289 THR A O 1
ATOM 2116 N N . ASP A 1 290 ? 8.681 15.591 -11.431 1.00 36.91 290 ASP A N 1
ATOM 2117 C CA . ASP A 1 290 ? 9.868 14.795 -11.192 1.00 36.91 290 ASP A CA 1
ATOM 2118 C C . ASP A 1 290 ? 11.113 15.604 -11.594 1.00 36.91 290 ASP A C 1
ATOM 2120 O O . ASP A 1 290 ? 11.443 15.785 -12.769 1.00 36.91 290 ASP A O 1
ATOM 2124 N N . ASN A 1 291 ? 11.777 16.198 -10.602 1.00 32.75 291 ASN A N 1
ATOM 2125 C CA . ASN A 1 291 ? 13.081 16.811 -10.788 1.00 32.75 291 ASN A CA 1
ATOM 2126 C C . ASN A 1 291 ? 14.123 15.729 -10.529 1.00 32.75 291 ASN A C 1
ATOM 2128 O O . ASN A 1 291 ? 14.666 15.605 -9.430 1.00 32.75 291 ASN A O 1
ATOM 2132 N N . GLY A 1 292 ? 14.431 14.978 -11.585 1.00 41.56 292 GLY A N 1
ATOM 2133 C CA . GLY A 1 292 ? 15.617 14.142 -11.661 1.00 41.56 292 GLY A CA 1
ATOM 2134 C C . GLY A 1 292 ? 16.889 14.960 -11.412 1.00 41.56 292 GLY A C 1
ATOM 2135 O O . GLY A 1 292 ? 17.424 15.588 -12.320 1.00 41.56 292 GLY A O 1
ATOM 2136 N N . ALA A 1 293 ? 17.346 14.969 -10.160 1.00 39.53 293 ALA A N 1
ATOM 2137 C CA . ALA A 1 293 ? 18.702 15.204 -9.648 1.00 39.53 293 ALA A CA 1
ATOM 2138 C C . ALA A 1 293 ? 18.532 15.360 -8.124 1.00 39.53 293 ALA A C 1
ATOM 2140 O O . ALA A 1 293 ? 17.763 16.199 -7.678 1.00 39.53 293 ALA A O 1
ATOM 2141 N N . ILE A 1 294 ? 19.193 14.622 -7.234 1.00 34.44 294 ILE A N 1
ATOM 2142 C CA . ILE A 1 294 ? 20.634 14.598 -6.959 1.00 34.44 294 ILE A CA 1
ATOM 2143 C C . ILE A 1 294 ? 20.877 13.411 -6.005 1.00 34.44 294 ILE A C 1
ATOM 2145 O O . ILE A 1 294 ? 20.103 13.219 -5.073 1.00 34.44 294 ILE A O 1
ATOM 2149 N N . GLY A 1 295 ? 22.003 12.700 -6.150 1.00 31.20 295 GLY A N 1
ATOM 2150 C CA . GLY A 1 295 ? 22.592 11.967 -5.019 1.00 31.20 295 GLY A CA 1
ATOM 2151 C C . GLY A 1 295 ? 23.137 10.578 -5.322 1.00 31.20 295 GLY A C 1
ATOM 2152 O O . GLY A 1 295 ? 22.805 9.630 -4.624 1.00 31.20 295 GLY A O 1
ATOM 2153 N N . ALA A 1 296 ? 23.998 10.446 -6.332 1.00 32.59 296 ALA A N 1
ATOM 2154 C CA . ALA A 1 296 ? 24.804 9.244 -6.498 1.00 32.59 296 ALA A CA 1
ATOM 2155 C C . ALA A 1 296 ? 25.645 8.989 -5.232 1.00 32.59 296 ALA A C 1
ATOM 2157 O O . ALA A 1 296 ? 26.584 9.735 -4.938 1.00 32.59 296 ALA A O 1
ATOM 2158 N N . ILE A 1 297 ? 25.342 7.907 -4.513 1.00 34.12 297 ILE A N 1
ATOM 2159 C CA . ILE A 1 297 ? 26.319 7.236 -3.659 1.00 34.12 297 ILE A CA 1
ATOM 2160 C C . ILE A 1 297 ? 27.377 6.680 -4.613 1.00 34.12 297 ILE A C 1
ATOM 2162 O O . ILE A 1 297 ? 27.159 5.709 -5.333 1.00 34.12 297 ILE A O 1
ATOM 2166 N N . VAL A 1 298 ? 28.524 7.354 -4.670 1.00 32.31 298 VAL A N 1
ATOM 2167 C CA . VAL A 1 298 ? 29.688 6.911 -5.437 1.00 32.31 298 VAL A CA 1
ATOM 2168 C C . VAL A 1 298 ? 30.284 5.688 -4.737 1.00 32.31 298 VAL A C 1
ATOM 2170 O O . VAL A 1 298 ? 31.161 5.815 -3.886 1.00 32.31 298 VAL A O 1
ATOM 2173 N N . VAL A 1 299 ? 29.836 4.493 -5.120 1.00 35.44 299 VAL A N 1
ATOM 2174 C CA . VAL A 1 299 ? 30.656 3.279 -5.025 1.00 35.44 299 VAL A CA 1
ATOM 2175 C C . VAL A 1 299 ? 31.269 3.069 -6.404 1.00 35.44 299 VAL A C 1
ATOM 2177 O O . VAL A 1 299 ? 30.576 2.919 -7.405 1.00 35.44 299 VAL A O 1
ATOM 2180 N N . GLY A 1 300 ? 32.594 3.187 -6.465 1.00 37.69 300 GLY A N 1
ATOM 2181 C CA . GLY A 1 300 ? 33.334 3.290 -7.713 1.00 37.69 300 GLY A CA 1
ATOM 2182 C C . GLY A 1 300 ? 33.164 2.083 -8.631 1.00 37.69 300 GLY A C 1
ATOM 2183 O O . GLY A 1 300 ? 33.481 0.958 -8.256 1.00 37.69 300 GLY A O 1
ATOM 2184 N N . GLN A 1 301 ? 32.805 2.357 -9.883 1.00 29.34 301 GLN A N 1
ATOM 2185 C CA . GLN A 1 301 ? 33.132 1.487 -11.002 1.00 29.34 301 GLN A CA 1
ATOM 2186 C C . GLN A 1 301 ? 33.805 2.292 -12.112 1.00 29.34 301 GLN A C 1
ATOM 2188 O O . GLN A 1 301 ? 33.279 3.251 -12.672 1.00 29.34 301 GLN A O 1
ATOM 2193 N N . THR A 1 302 ? 35.040 1.902 -12.396 1.00 40.62 302 THR A N 1
ATOM 2194 C CA . THR A 1 302 ? 35.847 2.359 -13.515 1.00 40.62 302 THR A CA 1
ATOM 2195 C C . THR A 1 302 ? 35.438 1.577 -14.757 1.00 40.62 302 THR A C 1
ATOM 2197 O O . THR A 1 302 ? 35.743 0.394 -14.856 1.00 40.62 302 THR A O 1
ATOM 2200 N N . SER A 1 303 ? 34.796 2.217 -15.740 1.00 37.62 303 SER A N 1
ATOM 2201 C CA . SER A 1 303 ? 34.699 1.669 -17.103 1.00 37.62 303 SER A CA 1
ATOM 2202 C C . SER A 1 303 ? 34.378 2.729 -18.164 1.00 37.62 303 SER A C 1
ATOM 2204 O O . SER A 1 303 ? 33.261 3.200 -18.287 1.00 37.62 303 SER A O 1
ATOM 2206 N N . LYS A 1 304 ? 35.406 3.051 -18.959 1.00 39.09 304 LYS A N 1
ATOM 2207 C CA . LYS A 1 304 ? 35.390 3.268 -20.420 1.00 39.09 304 LYS A CA 1
ATOM 2208 C C . LYS A 1 304 ? 34.218 4.058 -21.041 1.00 39.09 304 LYS A C 1
ATOM 2210 O O . LYS A 1 304 ? 33.309 3.472 -21.612 1.00 39.09 304 LYS A O 1
ATOM 2215 N N . ALA A 1 305 ? 34.378 5.378 -21.153 1.00 33.78 305 ALA A N 1
ATOM 2216 C CA . ALA A 1 305 ? 33.703 6.163 -22.190 1.00 33.78 305 ALA A CA 1
ATOM 2217 C C . ALA A 1 305 ? 34.641 6.341 -23.397 1.00 33.78 305 ALA A C 1
ATOM 2219 O O . ALA A 1 305 ? 35.531 7.194 -23.404 1.00 33.78 305 ALA A O 1
ATOM 2220 N N . ALA A 1 306 ? 34.455 5.497 -24.411 1.00 37.09 306 ALA A N 1
ATOM 2221 C CA . ALA A 1 306 ? 34.984 5.697 -25.751 1.00 37.09 306 ALA A CA 1
ATOM 2222 C C . ALA A 1 306 ? 33.885 6.322 -26.625 1.00 37.09 306 ALA A C 1
ATOM 2224 O O . ALA A 1 306 ? 32.884 5.680 -26.902 1.00 37.09 306 ALA A O 1
ATOM 2225 N N . GLY A 1 307 ? 34.115 7.567 -27.049 1.00 32.66 307 GLY A N 1
ATOM 2226 C CA . GLY A 1 307 ? 33.731 8.125 -28.348 1.00 32.66 307 GLY A CA 1
ATOM 2227 C C . GLY A 1 307 ? 32.256 8.172 -28.753 1.00 32.66 307 GLY A C 1
ATOM 2228 O O . GLY A 1 307 ? 31.767 7.222 -29.343 1.00 32.66 307 GLY A O 1
ATOM 2229 N N . ILE A 1 308 ? 31.658 9.368 -28.691 1.00 34.53 308 ILE A N 1
ATOM 2230 C CA . ILE A 1 308 ? 30.773 9.859 -29.760 1.00 34.53 308 ILE A CA 1
ATOM 2231 C C . ILE A 1 308 ? 31.146 11.318 -30.056 1.00 34.53 308 ILE A C 1
ATOM 2233 O O . ILE A 1 308 ? 30.827 12.242 -29.313 1.00 34.53 308 ILE A O 1
ATOM 2237 N N . MET A 1 309 ? 31.886 11.499 -31.149 1.00 33.56 309 MET A N 1
ATOM 2238 C CA . MET A 1 309 ? 32.053 12.763 -31.861 1.00 33.56 309 MET A CA 1
ATOM 2239 C C . MET A 1 309 ? 31.186 12.701 -33.124 1.00 33.56 309 MET A C 1
ATOM 2241 O O . MET A 1 309 ? 31.095 11.644 -33.740 1.00 33.56 309 MET A O 1
ATOM 2245 N N . ALA A 1 310 ? 30.702 13.873 -33.542 1.00 33.69 310 ALA A N 1
ATOM 2246 C CA . ALA A 1 310 ? 30.172 14.213 -34.867 1.00 33.69 310 ALA A CA 1
ATOM 2247 C C . ALA A 1 310 ? 28.673 13.974 -35.129 1.00 33.69 310 ALA A C 1
ATOM 2249 O O . ALA A 1 310 ? 28.302 12.947 -35.680 1.00 33.69 310 ALA A O 1
ATOM 2250 N N . LEU A 1 311 ? 27.849 15.012 -34.904 1.00 34.81 311 LEU A N 1
ATOM 2251 C CA . LEU A 1 311 ? 26.789 15.388 -35.857 1.00 34.81 311 LEU A CA 1
ATOM 2252 C C . LEU A 1 311 ? 26.235 16.821 -35.652 1.00 34.81 311 LEU A C 1
ATOM 2254 O O . LEU A 1 311 ? 25.040 17.006 -35.470 1.00 34.81 311 LEU A O 1
ATOM 2258 N N . VAL A 1 312 ? 27.070 17.867 -35.703 1.00 37.44 312 VAL A N 1
ATOM 2259 C CA . VAL A 1 312 ? 26.567 19.254 -35.861 1.00 37.44 312 VAL A CA 1
ATOM 2260 C C . VAL A 1 312 ? 27.481 20.025 -36.816 1.00 37.44 312 VAL A C 1
ATOM 2262 O O . VAL A 1 312 ? 28.303 20.837 -36.408 1.00 37.44 312 VAL A O 1
ATOM 2265 N N . TYR A 1 313 ? 27.388 19.710 -38.108 1.00 39.25 313 TYR A N 1
ATOM 2266 C CA . TYR A 1 313 ? 27.907 20.546 -39.200 1.00 39.25 313 TYR A CA 1
ATOM 2267 C C . TYR A 1 313 ? 27.033 20.352 -40.448 1.00 39.25 313 TYR A C 1
ATOM 2269 O O . TYR A 1 313 ? 27.447 19.820 -41.472 1.00 39.25 313 TYR A O 1
ATOM 2277 N N . ALA A 1 314 ? 25.777 20.767 -40.337 1.00 39.34 314 ALA A N 1
ATOM 2278 C CA . ALA A 1 314 ? 24.908 21.101 -41.460 1.00 39.34 314 ALA A CA 1
ATOM 2279 C C . ALA A 1 314 ? 23.895 22.125 -40.932 1.00 39.34 314 ALA A C 1
ATOM 2281 O O . ALA A 1 314 ? 23.419 21.958 -39.818 1.00 39.34 314 ALA A O 1
ATOM 2282 N N . PHE A 1 315 ? 23.592 23.163 -41.714 1.00 38.53 315 PHE A N 1
ATOM 2283 C CA . PHE A 1 315 ? 22.783 24.351 -41.370 1.00 38.53 315 PHE A CA 1
ATOM 2284 C C . PHE A 1 315 ? 23.509 25.541 -40.728 1.00 38.53 315 PHE A C 1
ATOM 2286 O O . PHE A 1 315 ? 23.090 26.028 -39.691 1.00 38.53 315 PHE A O 1
ATOM 2293 N N . MET A 1 316 ? 24.516 26.097 -41.412 1.00 39.25 316 MET A N 1
ATOM 2294 C CA . MET A 1 316 ? 24.661 27.563 -41.526 1.00 39.25 316 MET A CA 1
ATOM 2295 C C . MET A 1 316 ? 25.299 27.925 -42.878 1.00 39.25 316 MET A C 1
ATOM 2297 O O . MET A 1 316 ? 26.470 28.278 -42.965 1.00 39.25 316 MET A O 1
ATOM 2301 N N . MET A 1 317 ? 24.515 27.793 -43.949 1.00 44.72 317 MET A N 1
ATOM 2302 C CA . MET A 1 317 ? 24.665 28.570 -45.186 1.00 44.72 317 MET A CA 1
ATOM 2303 C C . MET A 1 317 ? 23.271 28.792 -45.783 1.00 44.72 317 MET A C 1
ATOM 2305 O O . MET A 1 317 ? 22.858 28.045 -46.667 1.00 44.72 317 MET A O 1
ATOM 2309 N N . VAL A 1 318 ? 22.562 29.797 -45.260 1.00 49.00 318 VAL A N 1
ATOM 2310 C CA . VAL A 1 318 ? 21.617 30.670 -45.981 1.00 49.00 318 VAL A CA 1
ATOM 2311 C C . VAL A 1 318 ? 21.740 32.057 -45.365 1.00 49.00 318 VAL A C 1
ATOM 2313 O O . VAL A 1 318 ? 21.722 32.123 -44.116 1.00 49.00 318 VAL A O 1
#

Solvent-accessible surface area (backbone atoms only — not comparable to full-atom values): 19824 Å² total; per-residue (Å²): 142,82,85,82,82,81,81,80,78,78,77,76,74,77,75,75,80,73,87,55,62,44,58,70,30,52,73,9,45,32,71,53,47,72,66,37,17,71,73,43,30,67,38,4,64,28,61,90,42,70,65,23,73,35,42,58,70,63,39,54,41,22,34,34,37,49,52,70,42,28,34,33,32,34,29,35,76,47,94,57,60,98,87,60,73,90,73,45,79,85,70,61,82,54,78,85,64,41,83,38,78,66,42,77,63,50,61,34,89,54,64,43,42,38,24,38,59,47,76,77,76,97,72,60,72,62,36,29,33,40,41,41,39,35,37,80,82,48,33,24,32,34,28,21,28,22,36,33,71,55,64,44,85,82,43,51,40,89,98,52,94,36,35,53,63,51,66,64,34,71,81,26,55,68,52,76,51,84,70,35,59,57,50,59,48,64,62,74,88,39,59,44,68,48,59,67,54,51,74,65,55,54,51,50,37,41,51,51,24,57,55,67,66,74,76,76,82,86,76,84,73,86,67,90,70,86,68,76,80,75,85,65,66,55,46,68,49,63,61,69,71,42,64,50,74,47,68,73,59,51,72,67,54,54,53,49,41,45,53,52,16,52,53,56,59,67,70,69,78,72,88,76,88,75,89,76,82,85,76,87,70,94,70,80,84,79,78,83,72,86,69,93,75,88,80,83,80,84,74,90,77,92,76,87,91,78,84,89,82,88,91,86,89,80,89,90,88,130

Mean predicted aligned error: 17.81 Å

Sequence (318 aa):
MLSSLLTVGLCASSVVAHNLIQINYPLGQWDTDEDDQHDGEFCGGADPGNARPWLGDDTFISLTGDAGDSVTVLFTTSSFTSNNTDDFDDFINSPDDFNVTLIENATLPESGNLCIDTVLPSLTEGSIGFLYVATNTNLSACATVQYLAESAEGVQVPGSNLTYRDYYCSNSTTLPVVDEVCDCHCHGAGEHCEGNCSPAQLDDARAECMADHDDDHDDDHDDDHDHDDDEGECDCHCHGDEEHCSGDCTQTQLTNARAECSAAAGDSTATSGSGSTTASGTGAAATATDNGAIGAIVVGQTSKAAGIMALVYAFMMV